Protein AF-A0A8J7W269-F1 (afdb_monomer_lite)

Sequence (279 aa):
MDIKLDSGETRKLEIVKDLYIEATAPCKVTYGFGKQYINYAKKMEDGSFESDYSKQINFDLKKYSFFTTDEKGNIIVGNTVDEVSNDSPRNAGAEGNYVTLGEGVYIVSNYDPSAGIGGGQSFEDYKVILTIKEKPLITAIPTSSKVLVNNEEKTFDAYTINGNNYFKLRDLATVVDGTNKQFEVSWDGLKNAINLMPNKKYTTVGGEMQISASSKKENAVLSTSKIYVDGKETALTAYTINNNNYFKLRDIAKLFDIGVTWDGATSTIGIDTSNNYTE

Foldseek 3Di:
DWDQDPVRDIDDDDDDPKDKDADQAWWKKDKFKFDKKKFAWDQDPVRDTDGPPVGIFDKDAAWKWFWDADPVRDTDIDDIDRDDDPPDDRMITGPPIIDIDGGHMMI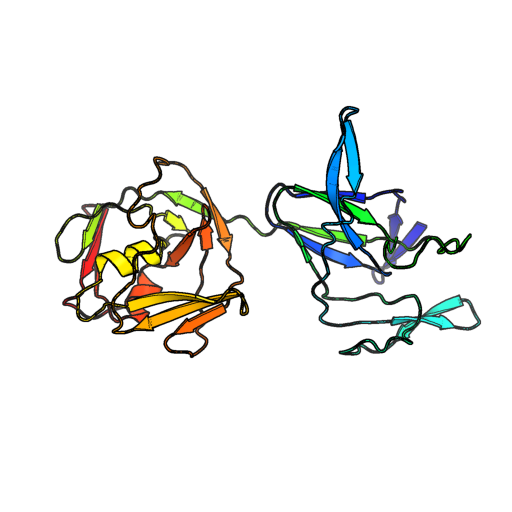MDNDDPPPPCPPDDPPPDIDIDIDIGGQDFFKWQFDPFFEAEQNHTADFRWTQTPNFIKGFPLLVLVSCFPFQLHWEWDADPVQLAIEIEGPDGYDDPDDHSDHDPDNDIWTWAWRPHFYHYVNHTDDFTWTQTPNTTIGGPLVSCQVSQWDWDADPVRSHIYTYRVHGYDD

Organism: NCBI:txid2818044

Radius of gyration: 25.03 Å; chains: 1; bounding box: 60×38×73 Å

Secondary structure (DSSP, 8-state):
-EEE-TTS-EEE----SSEEEEESS-EEEEEESS--EEEEEEEPTTS-EEEEEEEEE--B---BEEEEE-TTSPEEEPPPBS---TT--S-EE-TT-EEEE-SEEEEEES--GGG---S---------EEEEEE--PEEEEEP--EEEETTEEE---EEEETTEEEEEHHHHHHHHTTSTT-EEEEEETTTTEEEEEETSPP---S-TTPPPS--S-EEEEEP--EEEETTEE----EEEETTEEEEEHHHHHHHHT-EEEEETTTTEEEEESSS----

pLDDT: mean 73.15, std 22.81, range [28.33, 98.75]

Structure (mmCIF, N/CA/C/O backbone):
data_AF-A0A8J7W269-F1
#
_entry.id   AF-A0A8J7W269-F1
#
loop_
_atom_site.group_PDB
_atom_site.id
_atom_site.type_symbol
_atom_site.label_atom_id
_atom_site.label_alt_id
_atom_site.label_comp_id
_atom_site.label_asym_id
_atom_site.label_entity_id
_atom_site.label_seq_id
_atom_site.pdbx_PDB_ins_code
_atom_site.Cartn_x
_atom_site.Cartn_y
_atom_site.Cartn_z
_atom_site.occupancy
_atom_site.B_iso_or_equiv
_atom_site.auth_seq_id
_atom_site.auth_comp_id
_atom_site.auth_asym_id
_atom_site.auth_atom_id
_atom_site.pdbx_PDB_model_num
ATOM 1 N N . MET A 1 1 ? 18.000 9.509 -39.347 1.00 33.31 1 MET A N 1
ATOM 2 C CA . MET A 1 1 ? 17.366 8.572 -40.310 1.00 33.31 1 MET A CA 1
ATOM 3 C C . MET A 1 1 ? 15.882 8.896 -40.404 1.00 33.31 1 MET A C 1
ATOM 5 O O . MET A 1 1 ? 15.297 9.203 -39.369 1.00 33.31 1 MET A O 1
ATOM 9 N N . ASP A 1 2 ? 15.294 8.847 -41.602 1.00 32.56 2 ASP A N 1
ATOM 10 C CA . ASP A 1 2 ? 13.851 9.032 -41.803 1.00 32.56 2 ASP A CA 1
ATOM 11 C C . ASP A 1 2 ? 13.126 7.697 -41.615 1.00 32.56 2 ASP A C 1
ATOM 13 O O . ASP A 1 2 ? 13.506 6.688 -42.209 1.00 32.56 2 ASP A O 1
ATOM 17 N N . ILE A 1 3 ? 12.100 7.674 -40.766 1.00 32.53 3 ILE A N 1
ATOM 18 C CA . ILE A 1 3 ? 11.274 6.484 -40.535 1.00 32.53 3 ILE A CA 1
ATOM 19 C C . ILE A 1 3 ? 9.898 6.758 -41.112 1.00 32.53 3 ILE A C 1
ATOM 21 O O . ILE A 1 3 ? 9.260 7.734 -40.718 1.00 32.53 3 ILE A O 1
ATOM 25 N N . LYS A 1 4 ? 9.441 5.875 -41.999 1.00 28.94 4 LYS A N 1
ATOM 26 C CA . LYS A 1 4 ? 8.044 5.810 -42.424 1.00 28.94 4 LYS A CA 1
ATOM 27 C C . LYS A 1 4 ? 7.278 4.902 -41.474 1.00 28.94 4 LYS A C 1
ATOM 29 O O . LYS A 1 4 ? 7.650 3.747 -41.295 1.00 28.94 4 LYS A O 1
ATOM 34 N N . LEU A 1 5 ? 6.241 5.447 -40.857 1.00 33.00 5 LEU A N 1
ATOM 35 C CA . LEU A 1 5 ? 5.285 4.696 -40.053 1.00 33.00 5 LEU A CA 1
ATOM 36 C C . LEU A 1 5 ? 4.225 4.066 -40.970 1.00 33.00 5 LEU A C 1
ATOM 38 O O . LEU A 1 5 ? 3.994 4.563 -42.074 1.00 33.00 5 LEU A O 1
ATOM 42 N N . ASP A 1 6 ? 3.521 3.036 -40.495 1.00 31.70 6 ASP A N 1
ATOM 43 C CA . ASP A 1 6 ? 2.390 2.424 -41.220 1.00 31.70 6 ASP A CA 1
ATOM 44 C C . ASP A 1 6 ? 1.247 3.420 -41.487 1.00 31.70 6 ASP A C 1
ATOM 46 O O . ASP A 1 6 ? 0.450 3.246 -42.405 1.00 31.70 6 ASP A O 1
ATOM 50 N N . SER A 1 7 ? 1.207 4.522 -40.730 1.00 34.81 7 SER A N 1
ATOM 51 C CA . SER A 1 7 ? 0.323 5.668 -40.964 1.00 34.81 7 SER A CA 1
ATOM 52 C C . SER A 1 7 ? 0.712 6.524 -42.179 1.00 34.81 7 SER A C 1
ATOM 54 O O . SER A 1 7 ? 0.006 7.476 -42.506 1.00 34.81 7 SER A O 1
ATOM 56 N N . GLY A 1 8 ? 1.844 6.241 -42.832 1.00 32.44 8 GLY A N 1
ATOM 57 C CA . GLY A 1 8 ? 2.414 7.038 -43.923 1.00 32.44 8 GLY A CA 1
ATOM 58 C C . GLY A 1 8 ? 3.202 8.271 -43.460 1.00 32.44 8 GLY A C 1
ATOM 59 O O . GLY A 1 8 ? 3.842 8.935 -44.278 1.00 32.44 8 GLY A O 1
ATOM 60 N N . GLU A 1 9 ? 3.199 8.568 -42.159 1.00 32.31 9 GLU A N 1
ATOM 61 C CA . GLU A 1 9 ? 3.934 9.687 -41.575 1.00 32.31 9 GLU A CA 1
ATOM 62 C C . GLU A 1 9 ? 5.444 9.412 -41.592 1.00 32.31 9 GLU A C 1
ATOM 64 O O . GLU A 1 9 ? 5.895 8.308 -41.280 1.00 32.31 9 GLU A O 1
ATOM 69 N N . THR A 1 10 ? 6.234 10.424 -41.958 1.00 28.33 10 THR A N 1
ATOM 70 C CA . THR A 1 10 ? 7.699 10.347 -41.952 1.00 28.33 10 THR A CA 1
ATOM 71 C C . THR A 1 10 ? 8.251 11.198 -40.817 1.00 28.33 10 THR A C 1
ATOM 73 O O . THR A 1 10 ? 7.990 12.400 -40.773 1.00 28.33 10 THR A O 1
ATOM 76 N N . ARG A 1 11 ? 9.023 10.597 -39.906 1.00 33.22 11 ARG A N 1
ATOM 77 C CA . ARG A 1 11 ? 9.690 11.323 -38.812 1.00 33.22 11 ARG A CA 1
ATOM 78 C C . ARG A 1 11 ? 11.205 11.293 -38.958 1.00 33.22 11 ARG A C 1
ATOM 80 O O . ARG A 1 11 ? 11.781 10.242 -39.240 1.00 33.22 11 ARG A O 1
ATOM 87 N N . LYS A 1 12 ? 11.834 12.447 -38.709 1.00 28.95 12 LYS A N 1
ATOM 88 C CA . LYS A 1 12 ? 13.291 12.598 -38.611 1.00 28.95 12 LYS A CA 1
ATOM 89 C C . LYS A 1 12 ? 13.763 12.176 -37.227 1.00 28.95 12 LYS A C 1
ATOM 91 O O . LYS A 1 12 ? 13.292 12.720 -36.232 1.00 28.95 12 LYS A O 1
ATOM 96 N N . LEU A 1 13 ? 14.697 11.227 -37.178 1.00 34.31 13 LEU A N 1
ATOM 97 C CA . LEU A 1 13 ? 15.358 10.807 -35.942 1.00 34.31 13 LEU A CA 1
ATOM 98 C C . LEU A 1 13 ? 16.827 11.249 -35.917 1.00 34.31 13 LEU A C 1
ATOM 100 O O . LEU A 1 13 ? 17.554 11.015 -36.892 1.00 34.31 13 LEU A O 1
ATOM 104 N N . GLU A 1 14 ? 17.240 11.833 -34.793 1.00 33.84 14 GLU A N 1
ATOM 105 C CA . GLU A 1 14 ? 18.596 12.315 -34.502 1.00 33.84 14 GLU A CA 1
ATOM 106 C C . GLU A 1 14 ? 19.337 11.326 -33.578 1.00 33.84 14 GLU A C 1
ATOM 108 O O . GLU A 1 14 ? 18.709 10.641 -32.771 1.00 33.84 14 GLU A O 1
ATOM 113 N N . ILE A 1 15 ? 20.657 11.193 -33.748 1.00 37.59 15 ILE A N 1
ATOM 114 C CA . ILE A 1 15 ? 21.511 10.176 -33.103 1.00 37.59 15 ILE A CA 1
ATOM 115 C C . ILE A 1 15 ? 22.274 10.834 -31.944 1.00 37.59 15 ILE A C 1
ATOM 117 O O . ILE A 1 15 ? 22.920 11.856 -32.164 1.00 37.59 15 ILE A O 1
ATOM 121 N N . VAL A 1 16 ? 22.252 10.250 -30.739 1.00 39.34 16 VAL A N 1
ATOM 122 C CA . VAL A 1 16 ? 22.999 10.755 -29.568 1.00 39.34 16 VAL A CA 1
ATOM 123 C C . VAL A 1 16 ? 23.913 9.652 -29.029 1.00 39.34 16 VAL A C 1
ATOM 125 O O . VAL A 1 16 ? 23.479 8.516 -28.867 1.00 39.34 16 VAL A O 1
ATOM 128 N N . LYS A 1 17 ? 25.192 9.990 -28.823 1.00 42.53 17 LYS A N 1
ATOM 129 C CA . LYS A 1 17 ? 26.306 9.046 -28.615 1.00 42.53 17 LYS A CA 1
ATOM 130 C C . LYS A 1 17 ? 26.340 8.387 -27.231 1.00 42.53 17 LYS A C 1
ATOM 132 O O . LYS A 1 17 ? 26.907 7.316 -27.115 1.00 42.53 17 LYS A O 1
ATOM 137 N N . ASP A 1 18 ? 25.678 8.987 -26.250 1.00 53.44 18 ASP A N 1
ATOM 138 C CA . ASP A 1 18 ? 25.372 8.413 -24.943 1.00 53.44 18 ASP A CA 1
ATOM 139 C C . ASP A 1 18 ? 24.035 9.008 -24.505 1.00 53.44 18 ASP A C 1
ATOM 141 O O . ASP A 1 18 ? 23.837 10.226 -24.574 1.00 53.44 18 ASP A O 1
ATOM 145 N N . LEU A 1 19 ? 23.087 8.159 -24.113 1.00 60.72 19 LEU A N 1
ATOM 146 C CA . LEU A 1 19 ? 21.781 8.615 -23.654 1.00 60.72 19 LEU A CA 1
ATOM 147 C C . LEU A 1 19 ? 21.761 8.596 -22.128 1.00 60.72 19 LEU A C 1
ATOM 149 O O . LEU A 1 19 ? 21.816 7.534 -21.505 1.00 60.72 19 LEU A O 1
ATOM 153 N N . TYR A 1 20 ? 21.679 9.787 -21.541 1.00 62.34 20 TYR A N 1
ATOM 154 C CA . TYR A 1 20 ? 21.507 9.968 -20.106 1.00 62.34 20 TYR A CA 1
ATOM 155 C C . TYR A 1 20 ? 20.019 9.994 -19.758 1.00 62.34 20 TYR A C 1
ATOM 157 O O . TYR A 1 20 ? 19.223 10.646 -20.437 1.00 62.34 20 TYR A O 1
ATOM 165 N N . ILE A 1 21 ? 19.652 9.303 -18.683 1.00 59.62 21 ILE A N 1
ATOM 166 C CA . ILE A 1 21 ? 18.319 9.368 -18.086 1.00 59.62 21 ILE A CA 1
ATOM 167 C C . ILE A 1 21 ? 18.471 9.977 -16.702 1.00 59.62 21 ILE A C 1
ATOM 169 O O . ILE A 1 21 ? 19.151 9.409 -15.851 1.00 59.62 21 ILE A O 1
ATOM 173 N N . GLU A 1 22 ? 17.806 11.101 -16.465 1.00 59.31 22 GLU A N 1
ATOM 174 C CA . GLU A 1 22 ? 17.586 11.617 -15.119 1.00 59.31 22 GLU A CA 1
ATOM 175 C C . GLU A 1 22 ? 16.180 11.206 -14.681 1.00 59.31 22 GLU A C 1
ATOM 177 O O . GLU A 1 22 ? 15.178 11.677 -15.220 1.00 59.31 22 GLU A O 1
ATOM 182 N N . ALA A 1 23 ? 16.101 10.270 -13.739 1.00 52.09 23 ALA A N 1
ATOM 183 C CA . ALA A 1 23 ? 14.845 9.875 -13.127 1.00 52.09 23 ALA A CA 1
ATOM 184 C C . ALA A 1 23 ? 14.685 10.651 -11.818 1.00 52.09 23 ALA A C 1
ATOM 186 O O . ALA A 1 23 ? 15.396 10.402 -10.849 1.00 52.09 23 ALA A O 1
ATOM 187 N N . THR A 1 24 ? 13.737 11.583 -11.785 1.00 47.78 24 THR A N 1
ATOM 188 C CA . THR A 1 24 ? 13.360 12.352 -10.581 1.00 47.78 24 THR A CA 1
ATOM 189 C C . THR A 1 24 ? 12.281 11.650 -9.749 1.00 47.78 24 THR A C 1
ATOM 191 O O . THR A 1 24 ? 11.911 12.096 -8.668 1.00 47.78 24 THR A O 1
ATOM 194 N N . ALA A 1 25 ? 11.760 10.539 -10.267 1.00 43.16 25 ALA A N 1
ATOM 195 C CA . ALA A 1 25 ? 10.787 9.661 -9.642 1.00 43.16 25 ALA A CA 1
ATOM 196 C C . ALA A 1 25 ? 10.901 8.266 -10.270 1.00 43.16 25 ALA A C 1
ATOM 198 O O . ALA A 1 25 ? 11.408 8.150 -11.392 1.00 43.16 25 ALA A O 1
ATOM 199 N N . PRO A 1 26 ? 10.393 7.206 -9.611 1.00 52.00 26 PRO A N 1
ATOM 200 C CA . PRO A 1 26 ? 10.413 5.881 -10.197 1.00 52.00 26 PRO A CA 1
ATOM 201 C C . PRO A 1 26 ? 9.739 5.866 -11.568 1.00 52.00 26 PRO A C 1
ATOM 203 O O . PRO A 1 26 ? 8.555 6.182 -11.689 1.00 52.00 26 PRO A O 1
ATOM 206 N N . CYS A 1 27 ? 10.471 5.484 -12.607 1.00 47.81 27 CYS A N 1
ATOM 207 C CA . CYS A 1 27 ? 9.956 5.466 -13.968 1.00 47.81 27 CYS A CA 1
ATOM 208 C C . CYS A 1 27 ? 10.190 4.104 -14.607 1.00 47.81 27 CYS A C 1
ATOM 210 O O . CYS A 1 27 ? 11.145 3.385 -14.298 1.00 47.81 27 CYS A O 1
ATOM 212 N N . LYS A 1 28 ? 9.264 3.723 -15.485 1.00 57.38 28 LYS A N 1
ATOM 213 C CA . LYS A 1 28 ? 9.407 2.509 -16.272 1.00 57.38 28 LYS A CA 1
ATOM 214 C C . LYS A 1 28 ? 10.054 2.891 -17.590 1.00 57.38 28 LYS A C 1
ATOM 216 O O . LYS A 1 28 ? 9.463 3.618 -18.391 1.00 57.38 28 LYS A O 1
ATOM 221 N N . VAL A 1 29 ? 11.249 2.366 -17.806 1.00 56.38 29 VAL A N 1
ATOM 222 C CA . VAL A 1 29 ? 11.983 2.511 -19.057 1.00 56.38 29 VAL A CA 1
ATOM 223 C C . VAL A 1 29 ? 11.802 1.232 -19.852 1.00 56.38 29 VAL A C 1
ATOM 225 O O . VAL A 1 29 ? 12.107 0.138 -19.383 1.00 56.38 29 VAL A O 1
ATOM 228 N N . THR A 1 30 ? 11.259 1.362 -21.054 1.00 58.47 30 THR A N 1
ATOM 229 C CA . THR A 1 30 ? 11.215 0.275 -22.035 1.00 58.47 30 THR A CA 1
ATOM 230 C C . THR A 1 30 ? 12.297 0.519 -23.069 1.00 58.47 30 THR A C 1
ATOM 232 O O . THR A 1 30 ? 12.443 1.656 -23.529 1.00 58.47 30 THR A O 1
ATOM 235 N N . TYR A 1 31 ? 13.011 -0.532 -23.455 1.00 58.66 31 TYR A N 1
ATOM 236 C CA . TYR A 1 31 ? 13.979 -0.445 -24.539 1.00 58.66 31 TYR A CA 1
ATOM 237 C C . TYR A 1 31 ? 13.355 -0.804 -25.883 1.00 58.66 31 TYR A C 1
ATOM 239 O O . TYR A 1 31 ? 12.389 -1.563 -25.961 1.00 58.66 31 TYR A O 1
ATOM 247 N N . GLY A 1 32 ? 13.942 -0.272 -26.947 1.00 51.00 32 GLY A N 1
ATOM 248 C CA . GLY A 1 32 ? 13.677 -0.679 -28.319 1.00 51.00 32 GLY A CA 1
ATOM 249 C C . GLY A 1 32 ? 14.982 -1.010 -29.028 1.00 51.00 32 GLY A C 1
ATOM 250 O O . GLY A 1 32 ? 15.905 -0.213 -28.937 1.00 51.00 32 GLY A O 1
ATOM 251 N N . PHE A 1 33 ? 14.991 -2.148 -29.733 1.00 49.56 33 PHE A N 1
ATOM 252 C CA . PHE A 1 33 ? 16.051 -2.715 -30.588 1.00 49.56 33 PHE A CA 1
ATOM 253 C C . PHE A 1 33 ? 17.469 -2.837 -29.975 1.00 49.56 33 PHE A C 1
ATOM 255 O O . PHE A 1 33 ? 18.035 -1.891 -29.437 1.00 49.56 33 PHE A O 1
ATOM 262 N N . GLY A 1 34 ? 18.080 -4.019 -30.129 1.00 54.62 34 GLY A N 1
ATOM 263 C CA . GLY A 1 34 ? 19.474 -4.281 -29.745 1.00 54.62 34 GLY A CA 1
ATOM 264 C C . GLY A 1 34 ? 19.668 -4.643 -28.267 1.00 54.62 34 GLY A C 1
ATOM 265 O O . GLY A 1 34 ? 18.764 -4.489 -27.442 1.00 54.62 34 GLY A O 1
ATOM 266 N N . LYS A 1 35 ? 20.859 -5.163 -27.934 1.00 56.22 35 LYS A N 1
ATOM 267 C CA . LYS A 1 35 ? 21.262 -5.446 -26.547 1.00 56.22 35 LYS A CA 1
ATOM 268 C C . LYS A 1 35 ? 21.662 -4.129 -25.883 1.00 56.22 35 LYS A C 1
ATOM 270 O O . LYS A 1 35 ? 22.596 -3.475 -26.333 1.00 56.22 35 LYS A O 1
ATOM 275 N N . GLN A 1 36 ? 20.932 -3.753 -24.839 1.00 66.19 36 GLN A N 1
ATOM 276 C CA . GLN A 1 36 ? 21.142 -2.509 -24.105 1.00 66.19 36 GLN A CA 1
ATOM 277 C C . GLN A 1 36 ? 21.475 -2.806 -22.653 1.00 66.19 36 GLN A C 1
ATOM 279 O O . GLN A 1 36 ? 20.972 -3.767 -22.066 1.00 66.19 36 GLN A O 1
ATOM 284 N N . TYR A 1 37 ? 22.278 -1.929 -22.074 1.00 71.75 37 TYR A N 1
ATOM 285 C CA . TYR A 1 37 ? 22.679 -1.967 -20.682 1.00 71.75 37 TYR A CA 1
ATOM 286 C C . TYR A 1 37 ? 22.376 -0.619 -20.054 1.00 71.75 37 TYR A C 1
ATOM 288 O O . TYR A 1 37 ? 22.725 0.420 -20.614 1.00 71.75 37 TYR A O 1
ATOM 296 N N . ILE A 1 38 ? 21.732 -0.635 -18.890 1.00 73.50 38 ILE A N 1
ATOM 297 C CA . ILE A 1 38 ? 21.534 0.570 -18.088 1.00 73.50 38 ILE A CA 1
ATOM 298 C C . ILE A 1 38 ? 22.433 0.467 -16.870 1.00 73.50 38 ILE A C 1
ATOM 300 O O . ILE A 1 38 ? 22.386 -0.527 -16.152 1.00 73.50 38 ILE A O 1
ATOM 304 N N . ASN A 1 39 ? 23.241 1.490 -16.631 1.00 78.12 39 ASN A N 1
ATOM 305 C CA . ASN A 1 39 ? 24.115 1.564 -15.467 1.00 78.12 39 ASN A CA 1
ATOM 306 C C . ASN A 1 39 ? 23.807 2.840 -14.689 1.00 78.12 39 ASN A C 1
ATOM 308 O O . ASN A 1 39 ? 23.455 3.862 -15.286 1.00 78.12 39 ASN A O 1
ATOM 312 N N . TYR A 1 40 ? 23.968 2.797 -13.367 1.00 78.44 40 TYR A N 1
ATOM 313 C CA . TYR A 1 40 ? 24.008 4.031 -12.585 1.00 78.44 40 TYR A CA 1
ATOM 314 C C . TYR A 1 40 ? 25.131 4.933 -13.090 1.00 78.44 40 TYR A C 1
ATOM 316 O O . TYR A 1 40 ? 26.195 4.454 -13.477 1.00 78.44 4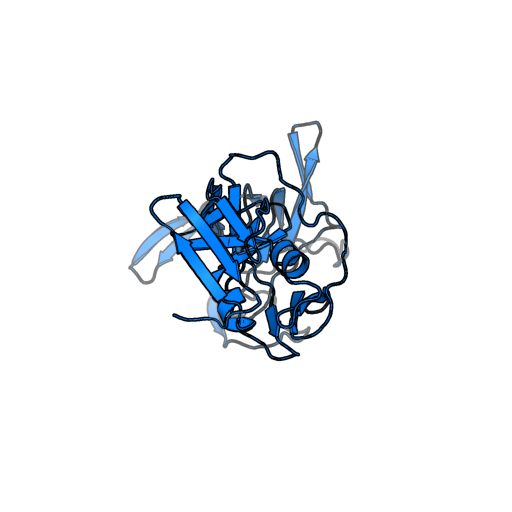0 TYR A O 1
ATOM 324 N N . ALA A 1 41 ? 24.896 6.239 -13.066 1.00 76.25 41 ALA A N 1
ATOM 325 C CA . ALA A 1 41 ? 25.883 7.226 -13.450 1.00 76.25 41 ALA A CA 1
ATOM 326 C C . ALA A 1 41 ? 26.393 7.981 -12.222 1.00 76.25 41 ALA A C 1
ATOM 328 O O . ALA A 1 41 ? 25.615 8.468 -11.394 1.00 76.25 41 ALA A O 1
ATOM 329 N N . LYS A 1 42 ? 27.713 8.110 -12.113 1.00 78.69 42 LYS A N 1
ATOM 330 C CA . LYS A 1 42 ? 28.365 8.961 -11.123 1.00 78.69 42 LYS A CA 1
ATOM 331 C C . LYS A 1 42 ? 28.663 10.316 -11.751 1.00 78.69 42 LYS A C 1
ATOM 333 O O . LYS A 1 42 ? 29.271 10.381 -12.814 1.00 78.69 42 LYS A O 1
ATOM 338 N N . LYS A 1 43 ? 28.265 11.397 -11.077 1.00 76.06 43 LYS A N 1
ATOM 339 C CA . LYS A 1 43 ? 28.661 12.752 -11.467 1.00 76.06 43 LYS A CA 1
ATOM 340 C C . LYS A 1 43 ? 30.125 12.994 -11.098 1.00 76.06 43 LYS A C 1
ATOM 342 O O . LYS A 1 43 ? 30.523 12.766 -9.954 1.00 76.06 43 LYS A O 1
ATOM 347 N N . MET A 1 44 ? 30.896 13.455 -12.066 1.00 80.25 44 MET A N 1
ATOM 348 C CA . MET A 1 44 ? 32.308 13.789 -11.944 1.00 80.25 44 MET A CA 1
ATOM 349 C C . MET A 1 44 ? 32.482 15.257 -11.532 1.00 80.25 44 MET A C 1
ATOM 351 O O . MET A 1 44 ? 31.547 16.058 -11.616 1.00 80.25 44 MET A O 1
ATOM 355 N N . GLU A 1 45 ? 33.680 15.618 -11.066 1.00 81.88 45 GLU A N 1
ATOM 356 C CA . GLU A 1 45 ? 33.989 16.984 -10.605 1.00 81.88 45 GLU A CA 1
ATOM 357 C C . GLU A 1 45 ? 33.841 18.034 -11.715 1.00 81.88 45 GLU A C 1
ATOM 359 O O . GLU A 1 45 ? 33.435 19.163 -11.450 1.00 81.88 45 GLU A O 1
ATOM 364 N N . ASP A 1 46 ? 34.104 17.646 -12.963 1.00 75.44 46 ASP A N 1
ATOM 365 C CA . ASP A 1 46 ? 33.949 18.486 -14.155 1.00 75.44 46 ASP A CA 1
ATOM 366 C C . ASP A 1 46 ? 32.488 18.608 -14.636 1.00 75.44 46 ASP A C 1
ATOM 368 O O . ASP A 1 46 ? 32.207 19.269 -15.635 1.00 75.44 46 ASP A O 1
ATOM 372 N N . GLY A 1 47 ? 31.546 17.986 -13.921 1.00 66.12 47 GLY A N 1
ATOM 373 C CA . GLY A 1 47 ? 30.126 17.975 -14.254 1.00 66.12 47 GLY A CA 1
ATOM 374 C C . GLY A 1 47 ? 29.717 16.912 -15.274 1.00 66.12 47 GLY A C 1
ATOM 375 O O . GLY A 1 47 ? 28.520 16.804 -15.545 1.00 66.12 47 GLY A O 1
ATOM 376 N N . SER A 1 48 ? 30.657 16.120 -15.800 1.00 71.75 48 SER A N 1
ATOM 377 C CA . SER A 1 48 ? 30.358 14.961 -16.643 1.00 71.75 48 SER A CA 1
ATOM 378 C C . SER A 1 48 ? 29.796 13.792 -15.824 1.00 71.75 48 SER A C 1
ATOM 380 O O . SER A 1 48 ? 29.769 13.819 -14.591 1.00 71.75 48 SER A O 1
ATOM 382 N N . PHE A 1 49 ? 29.309 12.761 -16.510 1.00 67.12 49 PHE A N 1
ATOM 383 C CA . PHE A 1 49 ? 28.760 11.560 -15.890 1.00 67.12 49 PHE A CA 1
ATOM 384 C C . PHE A 1 49 ? 29.488 10.320 -16.408 1.00 67.12 49 PHE A C 1
ATOM 386 O O . PHE A 1 49 ? 29.635 10.151 -17.618 1.00 67.12 49 PHE A O 1
ATOM 393 N N . GLU A 1 50 ? 29.890 9.436 -15.497 1.00 79.62 50 GLU A N 1
ATOM 394 C CA . GLU A 1 50 ? 30.560 8.169 -15.805 1.00 79.62 50 GLU A CA 1
ATOM 395 C C . GLU A 1 50 ? 29.693 6.973 -15.391 1.00 79.62 50 GLU A C 1
ATOM 397 O O . GLU A 1 50 ? 29.034 7.006 -14.350 1.00 79.62 50 GLU A O 1
ATOM 402 N N . SER A 1 51 ? 29.696 5.909 -16.201 1.00 76.94 51 SER A N 1
ATOM 403 C CA . SER A 1 51 ? 28.975 4.668 -15.891 1.00 76.94 51 SER A CA 1
ATOM 404 C C . SER A 1 51 ? 29.625 3.922 -14.726 1.00 76.94 51 SER A C 1
ATOM 406 O O . SER A 1 51 ? 30.792 3.544 -14.793 1.00 76.94 51 SER A O 1
ATOM 408 N N . ASP A 1 52 ? 28.844 3.614 -13.694 1.00 79.19 52 ASP A N 1
ATOM 409 C CA . ASP A 1 52 ? 29.202 2.656 -12.652 1.00 79.19 52 ASP A CA 1
ATOM 410 C C . ASP A 1 52 ? 28.814 1.244 -13.112 1.00 79.19 52 ASP A C 1
ATOM 412 O O . ASP A 1 52 ? 27.725 0.740 -12.828 1.00 79.19 52 ASP A O 1
ATOM 416 N N . TYR A 1 53 ? 29.724 0.598 -13.844 1.00 76.50 53 TYR A N 1
ATOM 417 C CA . TYR A 1 53 ? 29.531 -0.760 -14.364 1.00 76.50 53 TYR A CA 1
ATOM 418 C C . TYR A 1 53 ? 29.368 -1.826 -13.267 1.00 76.50 53 TYR A C 1
ATOM 420 O O . TYR A 1 53 ? 28.918 -2.931 -13.561 1.00 76.50 53 TYR A O 1
ATOM 428 N N . SER A 1 54 ? 29.696 -1.520 -12.002 1.00 73.12 54 SER A N 1
ATOM 429 C CA . SER A 1 54 ? 29.424 -2.426 -10.875 1.00 73.12 54 SER A CA 1
ATOM 430 C C . SER A 1 54 ? 27.942 -2.455 -10.483 1.00 73.12 54 SER A C 1
ATOM 432 O O . SER A 1 54 ? 27.496 -3.377 -9.799 1.00 73.12 54 SER A O 1
ATOM 434 N N . LYS A 1 55 ? 27.167 -1.468 -10.945 1.00 75.94 55 LYS A N 1
ATOM 435 C CA . LYS A 1 55 ? 25.732 -1.310 -10.689 1.00 75.94 55 LYS A CA 1
ATOM 436 C C . LYS A 1 55 ? 24.933 -1.331 -11.988 1.00 75.94 55 LYS A C 1
ATOM 438 O O . LYS A 1 55 ? 24.107 -0.453 -12.252 1.00 75.94 55 LYS A O 1
ATOM 443 N N . GLN A 1 56 ? 25.199 -2.344 -12.800 1.00 78.12 56 GLN A N 1
ATOM 444 C CA . GLN A 1 56 ? 24.418 -2.626 -13.991 1.00 78.12 56 GLN A CA 1
ATOM 445 C C . GLN A 1 56 ? 23.005 -3.087 -13.617 1.00 78.12 56 GLN A C 1
ATOM 447 O O . GLN A 1 56 ? 22.813 -3.900 -12.711 1.00 78.12 56 GLN A O 1
ATOM 452 N N . ILE A 1 57 ? 22.012 -2.567 -14.330 1.00 71.00 57 ILE A N 1
ATOM 453 C CA . ILE A 1 57 ? 20.598 -2.863 -14.134 1.00 71.00 57 ILE A CA 1
ATOM 454 C C . ILE A 1 57 ? 20.121 -3.715 -15.302 1.00 71.00 57 ILE A C 1
ATOM 456 O O . ILE A 1 57 ? 20.204 -3.322 -16.467 1.00 71.00 57 ILE A O 1
ATOM 460 N N . ASN A 1 58 ? 19.608 -4.893 -14.966 1.00 73.50 58 ASN A N 1
ATOM 461 C CA . ASN A 1 58 ? 19.072 -5.829 -15.939 1.00 73.50 58 ASN A CA 1
ATOM 462 C C . ASN A 1 58 ? 17.611 -5.497 -16.255 1.00 73.50 58 ASN A C 1
ATOM 464 O O . ASN A 1 58 ? 16.847 -5.086 -15.381 1.00 73.50 58 ASN A O 1
ATOM 468 N N . PHE A 1 59 ? 17.223 -5.699 -17.511 1.00 67.62 59 PHE A N 1
ATOM 469 C CA . PHE A 1 59 ? 15.827 -5.605 -17.918 1.00 67.62 59 PHE A CA 1
ATOM 470 C C . PHE A 1 59 ? 15.034 -6.820 -17.425 1.00 67.62 59 PHE A C 1
ATOM 472 O O . PHE A 1 59 ? 15.527 -7.947 -17.463 1.00 67.62 59 PHE A O 1
ATOM 479 N N . ASP A 1 60 ? 13.777 -6.595 -17.041 1.00 61.81 60 ASP A N 1
ATOM 480 C CA . ASP A 1 60 ? 12.779 -7.651 -16.903 1.00 61.81 60 ASP A CA 1
ATOM 481 C C . ASP A 1 60 ? 12.374 -8.110 -18.307 1.00 61.81 60 ASP A C 1
ATOM 483 O O . ASP A 1 60 ? 11.711 -7.388 -19.067 1.00 61.81 60 ASP A O 1
ATOM 487 N N . LEU A 1 61 ? 12.796 -9.321 -18.651 1.00 63.47 61 LEU A N 1
ATOM 488 C CA . LEU A 1 61 ? 12.605 -9.923 -19.963 1.00 63.47 61 LEU A CA 1
ATOM 489 C C . LEU A 1 61 ? 11.339 -10.783 -19.930 1.00 63.47 61 LEU A C 1
ATOM 491 O O . LEU A 1 61 ? 11.247 -11.743 -19.171 1.00 63.47 61 LEU A O 1
ATOM 495 N N . LYS A 1 62 ? 10.337 -10.408 -20.726 1.00 59.81 62 LYS A N 1
ATOM 496 C CA . LYS A 1 62 ? 9.051 -11.106 -20.843 1.00 59.81 62 LYS A CA 1
ATOM 497 C C . LYS A 1 62 ? 8.888 -11.816 -22.176 1.00 59.81 62 LYS A C 1
ATOM 499 O O . LYS A 1 62 ? 8.316 -12.897 -22.194 1.00 59.81 62 LYS A O 1
ATOM 504 N N . LYS A 1 63 ? 9.311 -11.186 -23.276 1.00 58.19 63 LYS A N 1
ATOM 505 C CA . LYS A 1 63 ? 9.152 -11.693 -24.647 1.00 58.19 63 LYS A CA 1
ATOM 506 C C . LYS A 1 63 ? 10.263 -11.160 -25.546 1.00 58.19 63 LYS A C 1
ATOM 508 O O . LYS A 1 63 ? 10.682 -10.015 -25.387 1.00 58.19 63 LYS A O 1
ATOM 513 N N . TYR A 1 64 ? 10.708 -11.961 -26.510 1.00 54.22 64 TYR A N 1
ATOM 514 C CA . TYR A 1 64 ? 11.695 -11.547 -27.510 1.00 54.22 64 TYR A CA 1
ATOM 515 C C . TYR A 1 64 ? 11.145 -11.675 -28.916 1.00 54.22 64 TYR A C 1
ATOM 517 O O . TYR A 1 64 ? 10.726 -12.762 -29.288 1.00 54.22 64 TYR A O 1
ATOM 525 N N . SER A 1 65 ? 11.244 -10.612 -29.711 1.00 50.81 65 SER A N 1
ATOM 526 C CA . SER A 1 65 ? 11.142 -10.695 -31.167 1.00 50.81 65 SER A CA 1
ATOM 527 C C . SER A 1 65 ? 12.552 -10.564 -31.745 1.00 50.81 65 SER A C 1
ATOM 529 O O . SER A 1 65 ? 13.364 -9.769 -31.266 1.00 50.81 65 SER A O 1
ATOM 531 N N . PHE A 1 66 ? 12.897 -11.356 -32.753 1.00 54.47 66 PHE A N 1
ATOM 532 C CA . PHE A 1 66 ? 14.181 -11.203 -33.439 1.00 54.47 66 PHE A CA 1
ATOM 533 C C . PHE A 1 66 ? 13.972 -10.550 -34.794 1.00 54.47 66 PHE A C 1
ATOM 535 O O . PHE A 1 66 ? 12.950 -10.761 -35.446 1.00 54.47 66 PHE A O 1
ATOM 542 N N . PHE A 1 67 ? 14.947 -9.750 -35.207 1.00 51.09 67 PHE A N 1
ATOM 543 C CA . PHE A 1 67 ? 14.967 -9.144 -36.525 1.00 51.09 67 PHE A CA 1
ATOM 544 C C . PHE A 1 67 ? 16.166 -9.713 -37.270 1.00 51.09 67 PHE A C 1
ATOM 546 O O . PHE A 1 67 ? 17.288 -9.700 -36.765 1.00 51.09 67 PHE A O 1
ATOM 553 N N . THR A 1 68 ? 15.923 -10.242 -38.459 1.00 50.88 68 THR A N 1
ATOM 554 C CA . THR A 1 68 ? 16.978 -10.641 -39.390 1.00 50.88 68 THR A CA 1
ATOM 555 C C . THR A 1 68 ? 16.818 -9.855 -40.679 1.00 50.88 68 THR A C 1
ATOM 557 O O . THR A 1 68 ? 15.778 -9.245 -40.907 1.00 50.88 68 THR A O 1
ATOM 560 N N . THR A 1 69 ? 17.841 -9.837 -41.516 1.00 44.62 69 THR A N 1
ATOM 561 C CA . THR A 1 69 ? 17.746 -9.298 -42.871 1.00 44.62 69 THR A CA 1
ATOM 562 C C . THR A 1 69 ? 17.758 -10.445 -43.866 1.00 44.62 69 THR A C 1
ATOM 564 O O . THR A 1 69 ? 18.575 -11.356 -43.731 1.00 44.62 69 THR A O 1
ATOM 567 N N . ASP A 1 70 ? 16.874 -10.421 -44.863 1.00 49.50 70 ASP A N 1
ATOM 568 C CA . ASP A 1 70 ? 17.021 -11.323 -46.008 1.00 49.50 70 ASP A CA 1
ATOM 569 C C . ASP A 1 70 ? 18.258 -10.961 -46.850 1.00 49.50 70 ASP A C 1
ATOM 571 O O . ASP A 1 70 ? 18.903 -9.930 -46.645 1.00 49.50 70 ASP A O 1
ATOM 575 N N . GLU A 1 71 ? 18.581 -11.796 -47.840 1.00 48.41 71 GLU A N 1
ATOM 576 C CA . GLU A 1 71 ? 19.703 -11.580 -48.771 1.00 48.41 71 GLU A CA 1
ATOM 577 C C . GLU A 1 71 ? 19.609 -10.259 -49.564 1.00 48.41 71 GLU A C 1
ATOM 579 O O . GLU A 1 71 ? 20.569 -9.857 -50.219 1.00 48.41 71 GLU A O 1
ATOM 584 N N . LYS A 1 72 ? 18.460 -9.574 -49.520 1.00 48.38 72 LYS A N 1
ATOM 585 C CA . LYS A 1 72 ? 18.191 -8.297 -50.192 1.00 48.38 72 LYS A CA 1
ATOM 586 C C . LYS A 1 72 ? 18.205 -7.109 -49.223 1.00 48.38 72 LYS A C 1
ATOM 588 O O . LYS A 1 72 ? 17.954 -5.985 -49.655 1.00 48.38 72 LYS A O 1
ATOM 593 N N . GLY A 1 73 ? 18.504 -7.338 -47.943 1.00 43.28 73 GLY A N 1
ATOM 594 C CA . GLY A 1 73 ? 18.568 -6.308 -46.908 1.00 43.28 73 GLY A CA 1
ATOM 595 C C . GLY A 1 73 ? 17.210 -5.903 -46.327 1.00 43.28 73 GLY A C 1
ATOM 596 O O . GLY A 1 73 ? 17.138 -4.907 -45.608 1.00 43.28 73 GLY A O 1
ATOM 597 N N . ASN A 1 74 ? 16.130 -6.641 -46.604 1.00 43.66 74 ASN A N 1
ATOM 598 C CA . ASN A 1 74 ? 14.828 -6.369 -45.994 1.00 43.66 74 ASN A CA 1
ATOM 599 C C . ASN A 1 74 ? 14.788 -6.911 -44.569 1.00 43.66 74 ASN A C 1
ATOM 601 O O . ASN A 1 74 ? 15.154 -8.060 -44.332 1.00 43.66 74 ASN A O 1
ATOM 605 N N . ILE A 1 75 ? 14.272 -6.116 -43.634 1.00 45.12 75 ILE A N 1
ATOM 606 C CA . ILE A 1 75 ? 14.076 -6.542 -42.247 1.00 45.12 75 ILE A CA 1
ATOM 607 C C . ILE A 1 75 ? 12.916 -7.550 -42.177 1.00 45.12 75 ILE A C 1
ATOM 609 O O . ILE A 1 75 ? 11.773 -7.217 -42.485 1.00 45.12 75 ILE A O 1
ATOM 613 N N . ILE A 1 76 ? 13.207 -8.769 -41.726 1.00 50.47 76 ILE A N 1
ATOM 614 C CA . ILE A 1 76 ? 12.255 -9.825 -41.372 1.00 50.47 76 ILE A CA 1
ATOM 615 C C . ILE A 1 76 ? 12.108 -9.857 -39.850 1.00 50.47 76 ILE A C 1
ATOM 617 O O . ILE A 1 76 ? 13.101 -9.961 -39.130 1.00 50.47 76 ILE A O 1
ATOM 621 N N . VAL A 1 77 ? 10.865 -9.831 -39.364 1.00 53.62 77 VAL A N 1
ATOM 622 C CA . VAL A 1 77 ? 10.530 -10.005 -37.943 1.00 53.62 77 VAL A CA 1
ATOM 623 C C . VAL A 1 77 ? 10.164 -11.465 -37.688 1.00 53.62 77 VAL A C 1
ATOM 625 O O . VAL A 1 77 ? 9.230 -11.987 -38.293 1.00 53.62 77 VAL A O 1
ATOM 628 N N . GLY A 1 78 ? 10.916 -12.134 -36.820 1.00 54.38 78 GLY A N 1
ATOM 629 C CA . GLY A 1 78 ? 10.678 -13.513 -36.410 1.00 54.38 78 GLY A CA 1
ATOM 630 C C . GLY A 1 78 ? 9.753 -13.648 -35.199 1.00 54.38 78 GLY A C 1
ATOM 631 O O . GLY A 1 78 ? 9.538 -12.692 -34.451 1.00 54.38 78 GLY A O 1
ATOM 632 N N . ASN A 1 79 ? 9.211 -14.857 -35.010 1.00 53.88 79 ASN A N 1
ATOM 633 C CA . ASN A 1 79 ? 8.243 -15.169 -33.955 1.00 53.88 79 ASN A CA 1
ATOM 634 C C . ASN A 1 79 ? 8.788 -14.951 -32.541 1.00 53.88 79 ASN A C 1
ATOM 636 O O . ASN A 1 79 ? 9.974 -15.133 -32.263 1.00 53.88 79 ASN A O 1
ATOM 640 N N . THR A 1 80 ? 7.859 -14.624 -31.645 1.00 55.62 80 THR A N 1
ATOM 641 C CA . THR A 1 80 ? 8.127 -14.370 -30.237 1.00 55.62 80 THR A CA 1
ATOM 642 C C . THR A 1 80 ? 8.474 -15.660 -29.494 1.00 55.62 80 THR A C 1
ATOM 644 O O . THR A 1 80 ? 7.687 -16.604 -29.536 1.00 55.62 80 THR A O 1
ATOM 647 N N . VAL A 1 81 ? 9.620 -15.708 -28.810 1.00 53.19 81 VAL A N 1
ATOM 648 C CA . VAL A 1 81 ? 10.029 -16.856 -27.975 1.00 53.19 81 VAL A CA 1
ATOM 649 C C . VAL A 1 81 ? 10.147 -16.459 -26.502 1.00 53.19 81 VAL A C 1
ATOM 651 O O . VAL A 1 81 ? 10.479 -15.311 -26.191 1.00 53.19 81 VAL A O 1
ATOM 654 N N . ASP A 1 82 ? 9.858 -17.413 -25.610 1.00 50.72 82 ASP A N 1
ATOM 655 C CA . ASP A 1 82 ? 9.852 -17.223 -24.151 1.00 50.72 82 ASP A CA 1
ATOM 656 C C . ASP A 1 82 ? 11.258 -17.342 -23.519 1.00 50.72 82 ASP A C 1
ATOM 658 O O . ASP A 1 82 ? 11.459 -16.890 -22.395 1.00 50.72 82 ASP A O 1
ATOM 662 N N . GLU A 1 83 ? 12.253 -17.893 -24.233 1.00 47.44 83 GLU A N 1
ATOM 663 C CA . GLU A 1 83 ? 13.619 -18.091 -23.724 1.00 47.44 83 GLU A CA 1
ATOM 664 C C . GLU A 1 83 ? 14.686 -17.946 -24.826 1.00 47.44 83 GLU A C 1
ATOM 666 O O . GLU A 1 83 ? 14.477 -18.330 -25.979 1.00 47.44 83 GLU A O 1
ATOM 671 N N . VAL A 1 84 ? 15.847 -17.385 -24.470 1.00 47.16 84 VAL A N 1
ATOM 672 C CA . VAL A 1 84 ? 16.999 -17.190 -25.366 1.00 47.16 84 VAL A CA 1
ATOM 673 C C . VAL A 1 84 ? 18.006 -18.314 -25.124 1.00 47.16 84 VAL A C 1
ATOM 675 O O . VAL A 1 84 ? 18.621 -18.372 -24.064 1.00 47.16 84 VAL A O 1
ATOM 678 N N . SER A 1 85 ? 18.233 -19.186 -26.109 1.00 43.78 85 SER A N 1
ATOM 679 C CA . SER A 1 85 ? 19.451 -20.007 -26.136 1.00 43.78 85 SER A CA 1
ATOM 680 C C . SER A 1 85 ? 20.667 -19.122 -26.432 1.00 43.78 85 SER A C 1
ATOM 682 O O . SER A 1 85 ? 20.548 -18.181 -27.216 1.00 43.78 85 SER A O 1
ATOM 684 N N . ASN A 1 86 ? 21.845 -19.459 -25.892 1.00 41.94 86 ASN A N 1
ATOM 685 C CA . ASN A 1 86 ? 23.118 -18.740 -26.111 1.00 41.94 86 ASN A CA 1
ATOM 686 C C . ASN A 1 86 ? 23.518 -18.530 -27.593 1.00 41.94 86 ASN A C 1
ATOM 688 O O . ASN A 1 86 ? 24.432 -17.759 -27.861 1.00 41.94 86 ASN A O 1
ATOM 692 N N . ASP A 1 87 ? 22.831 -19.181 -28.535 1.00 41.44 87 ASP A N 1
ATOM 693 C CA . ASP A 1 87 ? 23.043 -19.101 -29.988 1.00 41.44 87 ASP A CA 1
ATOM 694 C C . ASP A 1 87 ? 22.123 -18.102 -30.728 1.00 41.44 87 ASP A C 1
ATOM 696 O O . ASP A 1 87 ? 22.051 -18.095 -31.957 1.00 41.44 87 ASP A O 1
ATOM 700 N N . SER A 1 88 ? 21.375 -17.259 -30.013 1.00 41.19 88 SER A N 1
ATOM 701 C CA . SER A 1 88 ? 20.394 -16.369 -30.650 1.00 41.19 88 SER A CA 1
ATOM 702 C C . SER A 1 88 ? 21.041 -15.232 -31.465 1.00 41.19 88 SER A C 1
ATOM 704 O O . SER A 1 88 ? 22.042 -14.651 -31.034 1.00 41.19 88 SER A O 1
ATOM 706 N N . PRO A 1 89 ? 20.475 -14.874 -32.638 1.00 38.00 89 PRO A N 1
ATOM 707 C CA . PRO A 1 89 ? 21.084 -13.932 -33.568 1.00 38.00 89 PRO A CA 1
ATOM 708 C C . PRO A 1 89 ? 21.224 -12.534 -32.960 1.00 38.00 89 PRO A C 1
ATOM 710 O O . PRO A 1 89 ? 20.403 -12.083 -32.162 1.00 38.00 89 PRO A O 1
ATOM 713 N N . ARG A 1 90 ? 22.279 -11.842 -33.398 1.00 45.38 90 ARG A N 1
ATOM 714 C CA . ARG A 1 90 ? 22.878 -10.632 -32.810 1.00 45.38 90 ARG A CA 1
ATOM 715 C C . ARG A 1 90 ? 21.947 -9.417 -32.633 1.00 45.38 90 ARG A C 1
ATOM 717 O O . ARG A 1 90 ? 22.384 -8.454 -32.020 1.00 45.38 90 ARG A O 1
ATOM 724 N N . ASN A 1 91 ? 20.687 -9.475 -33.083 1.00 46.88 91 ASN A N 1
ATOM 725 C CA . ASN A 1 91 ? 19.735 -8.359 -33.126 1.00 46.88 91 ASN A CA 1
ATOM 726 C C . ASN A 1 91 ? 18.321 -8.762 -32.667 1.00 46.88 91 ASN A C 1
ATOM 728 O O . ASN A 1 91 ? 17.397 -8.924 -33.467 1.00 46.88 91 ASN A O 1
ATOM 732 N N . ALA A 1 92 ? 18.137 -8.905 -31.354 1.00 44.44 92 ALA A N 1
ATOM 733 C CA . ALA A 1 92 ? 16.817 -9.067 -30.747 1.00 44.44 92 ALA A CA 1
ATOM 734 C C . ALA A 1 92 ? 16.212 -7.693 -30.399 1.00 44.44 92 ALA A C 1
ATOM 736 O O . ALA A 1 92 ? 16.868 -6.851 -29.784 1.00 44.44 92 ALA A O 1
ATOM 737 N N . GLY A 1 93 ? 14.961 -7.451 -30.786 1.00 50.22 93 GLY A N 1
ATOM 738 C CA . GLY A 1 93 ? 14.175 -6.305 -30.336 1.00 50.22 93 GLY A CA 1
ATOM 739 C C . GLY A 1 93 ? 13.023 -6.822 -29.490 1.00 50.22 93 GLY A C 1
ATOM 740 O O . GLY A 1 93 ? 12.231 -7.644 -29.936 1.00 50.22 93 GLY A O 1
ATOM 741 N N . ALA A 1 94 ? 12.953 -6.391 -28.240 1.00 51.66 94 ALA A N 1
ATOM 742 C CA . ALA A 1 94 ? 12.098 -7.059 -27.283 1.00 51.66 94 ALA A CA 1
ATOM 743 C C . ALA A 1 94 ? 10.932 -6.170 -26.877 1.00 51.66 94 ALA A C 1
ATOM 745 O O . ALA A 1 94 ? 11.060 -5.214 -26.112 1.00 51.66 94 ALA A O 1
ATOM 746 N N . GLU A 1 95 ? 9.779 -6.473 -27.447 1.00 48.88 95 GLU A N 1
ATOM 747 C CA . GLU A 1 95 ? 8.556 -5.769 -27.125 1.00 48.88 95 GLU A CA 1
ATOM 748 C C . GLU A 1 95 ? 8.039 -6.208 -25.747 1.00 48.88 95 GLU A C 1
ATOM 750 O O . GLU A 1 95 ? 7.955 -7.394 -25.436 1.00 48.88 95 GLU A O 1
ATOM 755 N N . GLY A 1 96 ? 7.687 -5.237 -24.899 1.00 54.03 96 GLY A N 1
ATOM 756 C CA . GLY A 1 96 ? 7.136 -5.499 -23.566 1.00 54.03 96 GLY A CA 1
ATOM 757 C C . GLY A 1 96 ? 8.169 -5.691 -22.451 1.00 54.03 96 GLY A C 1
ATOM 758 O O . GLY A 1 96 ? 7.766 -5.800 -21.288 1.00 54.03 96 GLY A O 1
ATOM 759 N N . ASN A 1 97 ? 9.463 -5.654 -22.768 1.00 63.03 97 ASN A N 1
ATOM 760 C CA . ASN A 1 97 ? 10.534 -5.677 -21.776 1.00 63.03 97 ASN A CA 1
ATOM 761 C C . ASN A 1 97 ? 10.776 -4.286 -21.192 1.00 63.03 97 ASN A C 1
ATOM 763 O O . ASN A 1 97 ? 10.616 -3.260 -21.862 1.00 63.03 97 ASN A O 1
ATOM 767 N N . TYR A 1 98 ? 11.125 -4.238 -19.912 1.00 63.16 98 TYR A N 1
ATOM 768 C CA . TYR A 1 98 ? 11.282 -2.976 -19.204 1.00 63.16 98 TYR A CA 1
ATOM 769 C C . TYR A 1 98 ? 12.200 -3.095 -18.005 1.00 63.16 98 TYR A C 1
ATOM 771 O O . TYR A 1 98 ? 12.474 -4.180 -17.517 1.00 63.16 98 TYR A O 1
ATOM 779 N N . VAL A 1 99 ? 12.620 -1.950 -17.503 1.00 65.00 99 VAL A N 1
ATOM 780 C CA . VAL A 1 99 ? 13.289 -1.804 -16.221 1.00 65.00 99 VAL A CA 1
ATOM 781 C C . VAL A 1 99 ? 12.592 -0.694 -15.448 1.00 65.00 99 VAL A C 1
ATOM 783 O O . VAL A 1 99 ? 12.068 0.257 -16.036 1.00 65.00 99 VAL A O 1
ATOM 786 N N . THR A 1 100 ? 12.521 -0.842 -14.130 1.00 59.75 100 THR A N 1
ATOM 787 C CA . THR A 1 100 ? 12.063 0.237 -13.253 1.00 59.75 100 THR A CA 1
ATOM 788 C C . THR A 1 100 ? 13.292 0.912 -12.677 1.00 59.75 100 THR A C 1
ATOM 790 O O . THR A 1 100 ? 14.059 0.272 -11.962 1.00 59.75 100 THR A O 1
ATOM 793 N N . LEU A 1 101 ? 13.484 2.184 -13.001 1.00 60.88 101 LEU A N 1
ATOM 794 C CA . LEU A 1 101 ? 14.571 2.982 -12.448 1.00 60.88 101 LEU A CA 1
ATOM 795 C C . LEU A 1 101 ? 14.078 3.682 -11.185 1.00 60.88 101 LEU A C 1
ATOM 797 O O . LEU A 1 101 ? 12.945 4.159 -11.154 1.00 60.88 101 LEU A O 1
ATOM 801 N N . GLY A 1 102 ? 14.910 3.714 -10.144 1.00 55.19 102 GLY A N 1
ATOM 802 C CA . GLY A 1 102 ? 14.700 4.581 -8.983 1.00 55.19 102 GLY A CA 1
ATOM 803 C C . GLY A 1 102 ? 15.153 6.012 -9.275 1.00 55.19 102 GLY A C 1
ATOM 804 O O . GLY A 1 102 ? 15.611 6.304 -10.378 1.00 55.19 102 GLY A O 1
ATOM 805 N N . GLU A 1 103 ? 15.083 6.893 -8.280 1.00 57.75 103 GLU A N 1
ATOM 806 C CA . GLU A 1 103 ? 15.652 8.238 -8.409 1.00 57.75 103 GLU A CA 1
ATOM 807 C C . GLU A 1 103 ? 17.165 8.163 -8.679 1.00 57.75 103 GLU A C 1
ATOM 809 O O . GLU A 1 103 ? 17.880 7.386 -8.036 1.00 57.75 103 GLU A O 1
ATOM 814 N N . GLY A 1 104 ? 17.650 8.925 -9.658 1.00 61.62 104 GLY A N 1
ATOM 815 C CA . GLY A 1 104 ? 19.068 8.968 -10.000 1.00 61.62 104 GLY A CA 1
ATOM 816 C C . GLY A 1 104 ? 19.351 9.277 -11.465 1.00 61.62 104 GLY A C 1
ATOM 817 O O . GLY A 1 104 ? 18.445 9.456 -12.280 1.00 61.62 104 GLY A O 1
ATOM 818 N N . VAL A 1 105 ? 20.643 9.319 -11.786 1.00 67.62 105 VAL A N 1
ATOM 819 C CA . VAL A 1 105 ? 21.139 9.484 -13.155 1.00 67.62 105 VAL A CA 1
ATOM 820 C C . VAL A 1 105 ? 21.651 8.142 -13.657 1.00 67.62 105 VAL A C 1
ATOM 822 O O . VAL A 1 105 ? 22.352 7.430 -12.936 1.00 67.62 105 VAL A O 1
ATOM 825 N N . TYR A 1 106 ? 21.306 7.809 -14.894 1.00 68.19 106 TYR A N 1
ATOM 826 C CA . TYR A 1 106 ? 21.656 6.549 -15.536 1.00 68.19 106 TYR A CA 1
ATOM 827 C C . TYR A 1 106 ? 22.226 6.797 -16.927 1.00 68.19 106 TYR A C 1
ATOM 829 O O . TYR A 1 106 ? 21.815 7.733 -17.614 1.00 68.19 106 TYR A O 1
ATOM 837 N N . ILE A 1 107 ? 23.143 5.930 -17.347 1.00 71.94 107 ILE A N 1
ATOM 838 C CA . ILE A 1 107 ? 23.672 5.889 -18.713 1.00 71.94 107 ILE A CA 1
ATOM 839 C C . ILE A 1 107 ? 23.157 4.625 -19.383 1.00 71.94 107 ILE A C 1
ATOM 841 O O . ILE A 1 107 ? 23.254 3.531 -18.817 1.00 71.94 107 ILE A O 1
ATOM 845 N N . VAL A 1 108 ? 22.631 4.784 -20.595 1.00 67.81 108 VAL A N 1
ATOM 846 C CA . VAL A 1 108 ? 22.277 3.666 -21.469 1.00 67.81 108 VAL A CA 1
ATOM 847 C C . VAL A 1 108 ? 23.381 3.461 -22.489 1.00 67.81 108 VAL A C 1
ATOM 849 O O . VAL A 1 108 ? 23.720 4.380 -23.232 1.00 67.81 108 VAL A O 1
ATOM 852 N N . SER A 1 109 ? 23.924 2.248 -22.528 1.00 66.31 109 SER A N 1
ATOM 853 C CA . SER A 1 109 ? 24.987 1.865 -23.450 1.00 66.31 109 SER A CA 1
ATOM 854 C C . SER A 1 109 ? 24.661 0.560 -24.174 1.00 66.31 109 SER A C 1
ATOM 856 O O . SER A 1 109 ? 23.877 -0.265 -23.706 1.00 66.31 109 SER A O 1
ATOM 858 N N . ASN A 1 110 ? 25.309 0.358 -25.320 1.00 61.62 110 ASN A N 1
ATOM 859 C CA . ASN A 1 110 ? 25.282 -0.904 -26.068 1.00 61.62 110 ASN A CA 1
ATOM 860 C C . ASN A 1 110 ? 26.522 -1.775 -25.766 1.00 61.62 110 ASN A C 1
ATOM 862 O O . ASN A 1 110 ? 26.807 -2.731 -26.483 1.00 61.62 110 ASN A O 1
ATOM 866 N N . TYR A 1 111 ? 27.295 -1.422 -24.732 1.00 61.66 111 TYR A N 1
ATOM 867 C CA . TYR A 1 111 ? 28.575 -2.048 -24.405 1.00 61.66 111 TYR A CA 1
ATOM 868 C C . TYR A 1 111 ? 28.431 -3.108 -23.306 1.00 61.66 111 TYR A C 1
ATOM 870 O O . TYR A 1 111 ? 27.951 -2.799 -22.215 1.00 61.66 111 TYR A O 1
ATOM 878 N N . ASP A 1 112 ? 28.897 -4.334 -23.581 1.00 59.62 112 ASP A N 1
ATOM 879 C CA . ASP A 1 112 ? 28.997 -5.416 -22.595 1.00 59.62 112 ASP A CA 1
ATOM 880 C C . ASP A 1 112 ? 30.350 -5.365 -21.862 1.00 59.62 112 ASP A C 1
ATOM 882 O O . ASP A 1 112 ? 31.370 -5.743 -22.448 1.00 59.62 112 ASP A O 1
ATOM 886 N N . PRO A 1 113 ? 30.405 -4.962 -20.581 1.00 52.62 113 PRO A N 1
ATOM 887 C CA . PRO A 1 113 ? 31.662 -4.929 -19.841 1.00 52.62 113 PRO A CA 1
ATOM 888 C C . PRO A 1 113 ? 32.233 -6.329 -19.557 1.00 52.62 113 PRO A C 1
ATOM 890 O O . PRO A 1 113 ? 33.423 -6.445 -19.263 1.00 52.62 113 PRO A O 1
ATOM 893 N N . SER A 1 114 ? 31.426 -7.395 -19.661 1.00 53.81 114 SER A N 1
ATOM 894 C CA . SER A 1 114 ? 31.852 -8.778 -19.400 1.00 53.81 114 SER A CA 1
ATOM 895 C C . SER A 1 114 ? 32.501 -9.471 -20.605 1.00 53.81 114 SER A C 1
ATOM 897 O O . SER A 1 114 ? 33.154 -10.500 -20.438 1.00 53.81 114 SER A O 1
ATOM 899 N N . ALA A 1 115 ? 32.382 -8.899 -21.810 1.00 55.09 115 ALA A N 1
ATOM 900 C CA . ALA A 1 115 ? 32.867 -9.519 -23.046 1.00 55.09 115 ALA A CA 1
ATOM 901 C C . ALA A 1 115 ? 34.401 -9.486 -23.217 1.00 55.09 115 ALA A C 1
ATOM 903 O O . ALA A 1 115 ? 34.927 -10.129 -24.126 1.00 55.09 115 ALA A O 1
ATOM 904 N N . GLY A 1 116 ? 35.127 -8.771 -22.348 1.00 44.56 116 GLY A N 1
ATOM 905 C CA . GLY A 1 116 ? 36.556 -8.508 -22.512 1.00 44.56 116 GLY A CA 1
ATOM 906 C C . GLY A 1 116 ? 36.830 -7.596 -23.714 1.00 44.56 116 GLY A C 1
ATOM 907 O O . GLY A 1 116 ? 36.111 -7.602 -24.710 1.00 44.56 116 GLY A O 1
ATOM 908 N N . ILE A 1 117 ? 37.885 -6.782 -23.645 1.00 39.19 117 ILE A N 1
ATOM 909 C CA . ILE A 1 117 ? 38.297 -5.931 -24.772 1.00 39.19 117 ILE A CA 1
ATOM 910 C C . ILE A 1 117 ? 38.981 -6.823 -25.823 1.00 39.19 117 ILE A C 1
ATOM 912 O O . ILE A 1 117 ? 40.203 -6.868 -25.943 1.00 39.19 117 ILE A O 1
ATOM 916 N N . GLY A 1 118 ? 38.183 -7.598 -26.555 1.00 33.78 118 GLY A N 1
ATOM 917 C CA . GLY A 1 118 ? 38.584 -8.265 -27.786 1.00 33.78 118 GLY A CA 1
ATOM 918 C C . GLY A 1 118 ? 38.546 -7.244 -28.916 1.00 33.78 118 GLY A C 1
ATOM 919 O O . GLY A 1 118 ? 37.500 -6.663 -29.189 1.00 33.78 118 GLY A O 1
ATOM 920 N N . GLY A 1 119 ? 39.706 -6.980 -29.516 1.00 30.70 119 GLY A N 1
ATOM 921 C CA . GLY A 1 119 ? 39.922 -5.884 -30.456 1.00 30.70 119 GLY A CA 1
ATOM 922 C C . GLY A 1 119 ? 38.834 -5.710 -31.521 1.00 30.70 119 GLY A C 1
ATOM 923 O O . GLY A 1 119 ? 38.408 -6.663 -32.166 1.00 30.70 119 GLY A O 1
ATOM 924 N N . GLY A 1 120 ? 38.451 -4.448 -31.728 1.00 34.47 120 GLY A N 1
ATOM 925 C CA . GLY A 1 120 ? 37.933 -3.942 -32.996 1.00 34.47 120 GLY A CA 1
ATOM 926 C C . GLY A 1 120 ? 36.761 -4.708 -33.602 1.00 34.47 120 GLY A C 1
ATOM 927 O O . GLY A 1 120 ? 36.825 -5.057 -34.776 1.00 34.47 120 GLY A O 1
ATOM 928 N N . GLN A 1 121 ? 35.676 -4.927 -32.860 1.00 32.97 121 GLN A N 1
ATOM 929 C CA . GLN A 1 121 ? 34.373 -5.079 -33.507 1.00 32.97 121 GLN A CA 1
ATOM 930 C C . GLN A 1 121 ? 33.627 -3.756 -33.376 1.00 32.97 121 GLN A C 1
ATOM 932 O O . GLN A 1 121 ? 33.159 -3.383 -32.304 1.00 32.97 121 GLN A O 1
ATOM 937 N N . SER A 1 122 ? 33.577 -3.013 -34.482 1.00 34.28 122 SER A N 1
ATOM 938 C CA . SER A 1 122 ? 32.560 -1.985 -34.670 1.00 34.28 122 SER A CA 1
ATOM 939 C C . SER A 1 122 ? 31.226 -2.721 -34.673 1.00 34.28 122 SER A C 1
ATOM 941 O O . SER A 1 122 ? 30.908 -3.453 -35.607 1.00 34.28 122 SER A O 1
ATOM 943 N N . PHE A 1 123 ? 30.489 -2.605 -33.573 1.00 37.00 123 PHE A N 1
ATOM 944 C CA . PHE A 1 123 ? 29.081 -2.954 -33.568 1.00 37.00 123 PHE A CA 1
ATOM 945 C C . PHE A 1 123 ? 28.405 -1.874 -34.411 1.00 37.00 123 PHE A C 1
ATOM 947 O O . PHE A 1 123 ? 28.401 -0.716 -34.004 1.00 37.00 123 PHE A O 1
ATOM 954 N N . GLU A 1 124 ? 27.955 -2.225 -35.619 1.00 38.56 124 GLU A N 1
ATOM 955 C CA . GLU A 1 124 ? 27.197 -1.312 -36.479 1.00 38.56 124 GLU A CA 1
ATOM 956 C C . GLU A 1 124 ? 26.096 -0.633 -35.655 1.00 38.56 124 GLU A C 1
ATOM 958 O O . GLU A 1 124 ? 25.414 -1.284 -34.866 1.00 38.56 124 GLU A O 1
ATOM 963 N N . ASP A 1 125 ? 25.999 0.688 -35.780 1.00 40.78 125 ASP A N 1
ATOM 964 C CA . ASP A 1 125 ? 25.300 1.574 -34.852 1.00 40.78 125 ASP A CA 1
ATOM 965 C C . ASP A 1 125 ? 23.824 1.182 -34.636 1.00 40.78 125 ASP A C 1
ATOM 967 O O . ASP A 1 125 ? 22.929 1.542 -35.408 1.00 40.78 125 ASP A O 1
ATOM 971 N N . TYR A 1 126 ? 23.549 0.455 -33.548 1.00 41.41 126 TYR A N 1
ATOM 972 C CA . TYR A 1 126 ? 22.191 0.079 -33.172 1.00 41.41 126 TYR A CA 1
ATOM 973 C C . TYR A 1 126 ? 21.440 1.250 -32.534 1.00 41.41 126 TYR A C 1
ATOM 975 O O . TYR A 1 126 ? 21.855 1.858 -31.548 1.00 41.41 126 TYR A O 1
ATOM 983 N N . LYS A 1 127 ? 20.280 1.529 -33.126 1.00 41.25 127 LYS A N 1
ATOM 984 C CA . LYS A 1 127 ? 19.304 2.554 -32.756 1.00 41.25 127 LYS A CA 1
ATOM 985 C C . LYS A 1 127 ? 18.679 2.272 -31.384 1.00 41.25 127 LYS A C 1
ATOM 987 O O . LYS A 1 127 ? 17.889 1.343 -31.253 1.00 41.25 127 LYS A O 1
ATOM 992 N N . VAL A 1 128 ? 18.944 3.133 -30.404 1.00 39.28 128 VAL A N 1
ATOM 993 C CA . VAL A 1 128 ? 18.303 3.099 -29.081 1.00 39.28 128 VAL A CA 1
ATOM 994 C C . VAL A 1 128 ? 17.009 3.920 -29.120 1.00 39.28 128 VAL A C 1
ATOM 996 O O . VAL A 1 128 ? 17.042 5.131 -29.329 1.00 39.28 128 VAL A O 1
ATOM 999 N N . ILE A 1 129 ? 15.851 3.279 -28.927 1.00 42.62 129 ILE A N 1
ATOM 1000 C CA . ILE A 1 129 ? 14.582 3.980 -28.662 1.00 42.62 129 ILE A CA 1
ATOM 1001 C C . ILE A 1 129 ? 14.224 3.745 -27.196 1.00 42.62 129 ILE A C 1
ATOM 1003 O O . ILE A 1 129 ? 13.851 2.633 -26.828 1.00 42.62 129 ILE A O 1
ATOM 1007 N N . LEU A 1 130 ? 14.307 4.785 -26.366 1.00 42.66 130 LEU A N 1
ATOM 1008 C CA . LEU A 1 130 ? 13.793 4.745 -24.999 1.00 42.66 130 LEU A CA 1
ATOM 1009 C C . LEU A 1 130 ? 12.459 5.469 -24.938 1.00 42.66 130 LEU A C 1
ATOM 1011 O O . LEU A 1 130 ? 12.347 6.632 -25.316 1.00 42.66 130 LEU A O 1
ATOM 1015 N N . THR A 1 131 ? 11.447 4.777 -24.429 1.00 41.56 131 THR A N 1
ATOM 1016 C CA . THR A 1 131 ? 10.218 5.438 -23.988 1.00 41.56 131 THR A CA 1
ATOM 1017 C C . THR A 1 131 ? 10.260 5.512 -22.471 1.00 41.56 131 THR A C 1
ATOM 1019 O O . THR A 1 131 ? 10.163 4.486 -21.794 1.00 41.56 131 THR A O 1
ATOM 1022 N N . ILE A 1 132 ? 10.416 6.725 -21.942 1.00 43.78 132 ILE A N 1
ATOM 1023 C CA . ILE A 1 132 ? 10.270 6.992 -20.513 1.00 43.78 132 ILE A CA 1
ATOM 1024 C C . ILE A 1 132 ? 8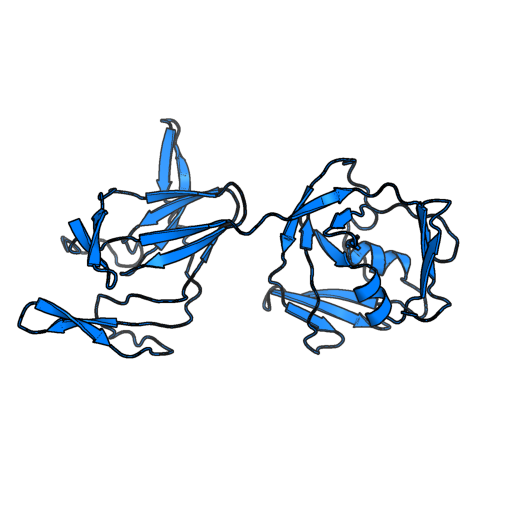.774 7.115 -20.249 1.00 43.78 132 ILE A C 1
ATOM 1026 O O . ILE A 1 132 ? 8.125 8.052 -20.712 1.00 43.78 132 ILE A O 1
ATOM 1030 N N . LYS A 1 133 ? 8.209 6.147 -19.530 1.00 41.16 133 LYS A N 1
ATOM 1031 C CA . LYS A 1 133 ? 6.883 6.301 -18.937 1.00 41.16 133 LYS A CA 1
AT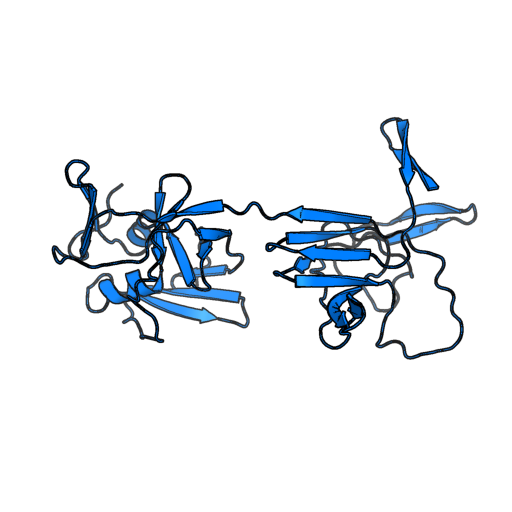OM 1032 C C . LYS A 1 133 ? 7.099 6.634 -17.472 1.00 41.16 133 LYS A C 1
ATOM 1034 O O . LYS A 1 133 ? 7.443 5.752 -16.681 1.00 41.16 133 LYS A O 1
ATOM 1039 N N . GLU A 1 134 ? 6.936 7.907 -17.122 1.00 42.84 134 GLU A N 1
ATOM 1040 C CA . GLU A 1 134 ? 6.846 8.306 -15.720 1.00 42.84 134 GLU A CA 1
ATOM 1041 C C . GLU A 1 134 ? 5.752 7.465 -15.067 1.00 42.84 134 GLU A C 1
ATOM 1043 O O . GLU A 1 134 ? 4.630 7.360 -15.580 1.00 42.84 134 GLU A O 1
ATOM 1048 N N . LYS A 1 135 ? 6.084 6.796 -13.961 1.00 47.34 135 LYS A N 1
ATOM 1049 C CA . LYS A 1 135 ? 5.036 6.184 -13.159 1.00 47.34 135 LYS A CA 1
ATOM 1050 C C . LYS A 1 135 ? 4.248 7.352 -12.575 1.00 47.34 135 LYS A C 1
ATOM 1052 O O . LYS A 1 135 ? 4.873 8.216 -11.963 1.00 47.34 135 LYS A O 1
ATOM 1057 N N . PRO A 1 136 ? 2.920 7.413 -12.755 1.00 52.44 136 PRO A N 1
ATOM 1058 C CA . PRO A 1 136 ? 2.148 8.505 -12.191 1.00 52.44 136 PRO A CA 1
ATOM 1059 C C . PRO A 1 136 ? 2.370 8.515 -10.678 1.00 52.44 136 PRO A C 1
ATOM 1061 O O . PRO A 1 136 ? 2.013 7.559 -9.984 1.00 52.44 136 PRO A O 1
ATOM 1064 N N . LEU A 1 137 ? 3.016 9.571 -10.184 1.00 58.19 137 LEU A N 1
ATOM 1065 C CA . LEU A 1 137 ? 3.108 9.833 -8.759 1.00 58.19 137 LEU A CA 1
ATOM 1066 C C . LEU A 1 137 ? 1.718 10.238 -8.296 1.00 58.19 137 LEU A C 1
ATOM 1068 O O . LEU A 1 137 ? 1.150 11.220 -8.778 1.00 58.19 137 LEU A O 1
ATOM 1072 N N . ILE A 1 138 ? 1.154 9.462 -7.378 1.00 79.75 138 ILE A N 1
ATOM 1073 C CA . ILE A 1 138 ? -0.111 9.833 -6.765 1.00 79.75 138 ILE A CA 1
ATOM 1074 C C . ILE A 1 138 ? 0.224 10.706 -5.564 1.00 79.75 138 ILE A C 1
ATOM 1076 O O . ILE A 1 138 ? 1.046 10.341 -4.729 1.00 79.75 138 ILE A O 1
ATOM 1080 N N . THR A 1 139 ? -0.388 11.881 -5.475 1.00 86.00 139 THR A N 1
ATOM 1081 C CA . THR A 1 139 ? -0.200 12.747 -4.311 1.00 86.00 139 THR A CA 1
ATOM 1082 C C . THR A 1 139 ? -0.939 12.164 -3.110 1.00 86.00 139 THR A C 1
ATOM 1084 O O . THR A 1 139 ? -2.160 11.995 -3.149 1.00 86.00 139 THR A O 1
ATOM 1087 N N . ALA A 1 140 ? -0.209 11.896 -2.033 1.00 91.31 140 ALA A N 1
ATOM 1088 C CA . ALA A 1 140 ? -0.762 11.556 -0.734 1.00 91.31 140 ALA A CA 1
ATOM 1089 C C . ALA A 1 140 ? -0.962 12.834 0.082 1.00 91.31 140 ALA A C 1
ATOM 1091 O O . ALA A 1 140 ? -0.021 13.594 0.309 1.00 91.31 140 ALA A O 1
ATOM 1092 N N . ILE A 1 141 ? -2.199 13.099 0.496 1.00 92.31 141 ILE A N 1
ATOM 1093 C CA . ILE A 1 141 ? -2.548 14.296 1.268 1.00 92.31 141 ILE A CA 1
ATOM 1094 C C . ILE A 1 141 ? -2.663 13.887 2.736 1.00 92.31 141 ILE A C 1
ATOM 1096 O O . ILE A 1 141 ? -3.494 13.033 3.023 1.00 92.31 141 ILE A O 1
ATOM 1100 N N . PRO A 1 142 ? -1.883 14.446 3.670 1.00 91.75 142 PRO A N 1
ATOM 1101 C CA . PRO A 1 142 ? -1.971 14.063 5.076 1.00 91.75 142 PRO A CA 1
ATOM 1102 C C . PRO A 1 142 ? -3.375 14.357 5.609 1.00 91.75 142 PRO A C 1
ATOM 1104 O O . PRO A 1 142 ? -3.972 15.381 5.263 1.00 91.75 142 PRO A O 1
ATOM 1107 N N . THR A 1 143 ? -3.919 13.457 6.426 1.00 88.00 143 THR A N 1
ATOM 1108 C CA . THR A 1 143 ? -5.211 13.686 7.085 1.00 88.00 143 THR A CA 1
ATOM 1109 C C . THR A 1 143 ? -5.019 14.233 8.495 1.00 88.00 143 THR A C 1
ATOM 1111 O O . THR A 1 143 ? -4.137 13.799 9.228 1.00 88.00 143 THR A O 1
ATOM 1114 N N . SER A 1 144 ? -5.872 15.183 8.884 1.00 84.50 144 SER A N 1
ATOM 1115 C CA . SER A 1 144 ? -5.997 15.664 10.264 1.00 84.50 144 SER A CA 1
ATOM 1116 C C . SER A 1 144 ? -7.132 14.968 11.022 1.00 84.50 144 SER A C 1
ATOM 1118 O O . SER A 1 144 ? -7.539 15.446 12.080 1.00 84.50 144 SER A O 1
ATOM 1120 N N . SER A 1 145 ? -7.705 13.898 10.458 1.00 90.62 145 SER A N 1
ATOM 1121 C CA . SER A 1 145 ? -8.768 13.136 11.108 1.00 90.62 145 SER A CA 1
ATOM 1122 C C . SER A 1 145 ? -8.296 12.574 12.439 1.00 90.62 145 SER A C 1
ATOM 1124 O O . SER A 1 145 ? -7.223 11.978 12.541 1.00 90.62 145 SER A O 1
ATOM 1126 N N . LYS A 1 146 ? -9.151 12.710 13.449 1.00 93.94 146 LYS A N 1
ATOM 1127 C CA . LYS A 1 146 ? -8.964 12.039 14.728 1.00 93.94 146 LYS A CA 1
ATOM 1128 C C . LYS A 1 146 ? -9.093 10.531 14.520 1.00 93.94 146 LYS A C 1
ATOM 1130 O O . LYS A 1 146 ? -9.990 10.101 13.797 1.00 93.94 146 LYS A O 1
ATOM 1135 N N . VAL A 1 147 ? -8.245 9.726 15.157 1.00 95.75 147 VAL A N 1
ATOM 1136 C CA . VAL A 1 147 ? -8.350 8.261 15.092 1.00 95.75 147 VAL A CA 1
ATOM 1137 C C . VAL A 1 147 ? -8.536 7.692 16.490 1.00 95.75 147 VAL A C 1
ATOM 1139 O O . VAL A 1 147 ? -7.737 7.944 17.392 1.00 95.75 147 VAL A O 1
ATOM 1142 N N . LEU A 1 148 ? -9.608 6.926 16.666 1.00 97.94 148 LEU A N 1
ATOM 1143 C CA . LEU A 1 148 ? -9.897 6.175 17.880 1.00 97.94 148 LEU A CA 1
ATOM 1144 C C . LEU A 1 148 ? -9.692 4.687 17.604 1.00 97.94 148 LEU A C 1
ATOM 1146 O O . LEU A 1 148 ? -10.300 4.152 16.683 1.00 97.94 148 LEU A O 1
ATOM 1150 N N . VAL A 1 149 ? -8.881 4.014 18.412 1.00 98.00 149 VAL A N 1
ATOM 1151 C CA . VAL A 1 149 ? -8.741 2.556 18.418 1.00 98.00 149 VAL A CA 1
ATOM 1152 C C . VAL A 1 149 ? -9.355 2.034 19.708 1.00 98.00 149 VAL A C 1
ATOM 1154 O O . VAL A 1 149 ? -8.877 2.368 20.788 1.00 98.00 149 VAL A O 1
ATOM 1157 N N . ASN A 1 150 ? -10.430 1.249 19.616 1.00 97.75 150 ASN A N 1
ATOM 1158 C CA . ASN A 1 150 ? -11.194 0.765 20.774 1.00 97.75 150 ASN A CA 1
ATOM 1159 C C . ASN A 1 150 ? -11.577 1.902 21.751 1.00 97.75 150 ASN A C 1
ATOM 1161 O O . ASN A 1 150 ? -11.451 1.763 22.964 1.00 97.75 150 ASN A O 1
ATOM 1165 N N . ASN A 1 151 ? -12.033 3.040 21.211 1.00 96.75 151 ASN A N 1
ATOM 1166 C CA . ASN A 1 151 ? -12.354 4.287 21.929 1.00 96.75 151 ASN A CA 1
ATOM 1167 C C . ASN A 1 151 ? -11.166 5.044 22.550 1.00 96.75 151 ASN A C 1
ATOM 1169 O O . ASN A 1 151 ? -11.368 6.119 23.114 1.00 96.75 151 ASN A O 1
ATOM 1173 N N . GLU A 1 152 ? -9.934 4.558 22.407 1.00 97.50 152 GLU A N 1
ATOM 1174 C CA . GLU A 1 152 ? -8.737 5.302 22.791 1.00 97.50 152 GLU A CA 1
ATOM 1175 C C . GLU A 1 152 ? -8.178 6.090 21.615 1.00 97.50 152 GLU A C 1
ATOM 1177 O O . GLU A 1 152 ? -7.984 5.561 20.523 1.00 97.50 152 GLU A O 1
ATOM 1182 N N . GLU A 1 153 ? -7.852 7.356 21.837 1.00 95.75 153 GLU A N 1
ATOM 1183 C CA . GLU A 1 153 ? -7.212 8.169 20.810 1.00 95.75 153 GLU A CA 1
ATOM 1184 C C . GLU A 1 153 ? -5.790 7.682 20.517 1.00 95.75 153 GLU A C 1
ATOM 1186 O O . GLU A 1 153 ? -4.979 7.494 21.429 1.00 95.75 153 GLU A O 1
ATOM 1191 N N . LYS A 1 154 ? -5.489 7.483 19.231 1.00 94.56 154 LYS A N 1
ATOM 1192 C CA . LYS A 1 154 ? -4.153 7.147 18.731 1.00 94.56 154 LYS A CA 1
ATOM 1193 C C . LYS A 1 154 ? -3.786 8.089 17.592 1.00 94.56 154 LYS A C 1
ATOM 1195 O O . LYS A 1 154 ? -4.613 8.452 16.760 1.00 94.56 154 LYS A O 1
ATOM 1200 N N . THR A 1 155 ? -2.518 8.458 17.542 1.00 90.75 155 THR A N 1
ATOM 1201 C CA . THR A 1 155 ? -1.953 9.287 16.480 1.00 90.75 155 THR A CA 1
ATOM 1202 C C . THR A 1 155 ? -1.320 8.412 15.408 1.00 90.75 155 THR A C 1
ATOM 1204 O O . THR A 1 155 ? -0.543 7.516 15.734 1.00 90.75 155 THR A O 1
ATOM 1207 N N . PHE A 1 156 ? -1.610 8.703 14.143 1.00 90.44 156 PHE A N 1
ATOM 1208 C CA . PHE A 1 156 ? -1.041 8.003 12.993 1.00 90.44 156 PHE A CA 1
ATOM 1209 C C . PHE A 1 156 ? -0.445 8.995 12.003 1.00 90.44 156 PHE A C 1
ATOM 1211 O O . PHE A 1 156 ? -0.964 10.099 11.843 1.00 90.44 156 PHE A O 1
ATOM 1218 N N . ASP A 1 157 ? 0.586 8.556 11.286 1.00 89.06 157 ASP A N 1
ATOM 1219 C CA . ASP A 1 157 ? 0.906 9.124 9.982 1.00 89.06 157 ASP A CA 1
ATOM 1220 C C . ASP A 1 157 ? -0.047 8.480 8.961 1.00 89.06 157 ASP A C 1
ATOM 1222 O O . ASP A 1 157 ? 0.001 7.270 8.717 1.00 89.06 157 ASP A O 1
ATOM 1226 N N . ALA A 1 158 ? -1.009 9.251 8.459 1.00 91.44 158 ALA A N 1
ATOM 1227 C CA . ALA A 1 158 ? -2.083 8.755 7.607 1.00 91.44 158 ALA A CA 1
ATOM 1228 C C . ALA A 1 158 ? -2.388 9.748 6.486 1.00 91.44 158 ALA A C 1
ATOM 1230 O O . ALA A 1 158 ? -2.309 10.967 6.658 1.00 91.44 158 ALA A O 1
ATOM 1231 N N . TYR A 1 159 ? -2.789 9.214 5.334 1.00 94.06 159 TYR A N 1
ATOM 1232 C CA . TYR A 1 159 ? -2.978 10.000 4.120 1.00 94.06 159 TYR A CA 1
ATOM 1233 C C . TYR A 1 159 ? -4.323 9.716 3.463 1.00 94.06 159 TYR A C 1
ATOM 1235 O O . TYR A 1 159 ? -4.797 8.586 3.423 1.00 94.06 159 TYR A O 1
ATOM 1243 N N . THR A 1 160 ? -4.909 10.743 2.866 1.00 94.44 160 THR A N 1
ATOM 1244 C CA . THR A 1 160 ? -5.955 10.621 1.862 1.00 94.44 160 THR A CA 1
ATOM 1245 C C . THR A 1 160 ? -5.316 10.462 0.488 1.00 94.44 160 THR A C 1
ATOM 1247 O O . THR A 1 160 ? -4.578 11.335 0.027 1.00 94.44 160 THR A O 1
ATOM 1250 N N . ILE A 1 161 ? -5.631 9.358 -0.186 1.00 92.81 161 ILE A N 1
ATOM 1251 C CA . ILE A 1 161 ? -5.215 9.074 -1.564 1.00 92.81 161 ILE A CA 1
ATOM 1252 C C . ILE A 1 161 ? -6.477 8.708 -2.342 1.00 92.81 161 ILE A C 1
ATOM 1254 O O . ILE A 1 161 ? -7.210 7.800 -1.946 1.00 92.81 161 ILE A O 1
ATOM 1258 N N . ASN A 1 162 ? -6.771 9.437 -3.424 1.00 89.19 162 ASN A N 1
ATOM 1259 C CA . ASN A 1 162 ? -7.989 9.254 -4.229 1.00 89.19 162 ASN A CA 1
ATOM 1260 C C . ASN A 1 162 ? -9.274 9.177 -3.373 1.00 89.19 162 ASN A C 1
ATOM 1262 O O . ASN A 1 162 ? -10.106 8.290 -3.559 1.00 89.19 162 ASN A O 1
ATOM 1266 N N . GLY A 1 163 ? -9.397 10.061 -2.376 1.00 90.88 163 GLY A N 1
ATOM 1267 C CA . GLY A 1 163 ? -10.569 10.154 -1.495 1.00 90.88 163 GLY A CA 1
ATOM 1268 C C . GLY A 1 163 ? -10.711 9.045 -0.445 1.00 90.88 163 GLY A C 1
ATOM 1269 O O . GLY A 1 163 ? -11.732 8.990 0.232 1.00 90.88 163 GLY A O 1
ATOM 1270 N N . ASN A 1 164 ? -9.724 8.159 -0.290 1.00 94.38 164 ASN A N 1
ATOM 1271 C CA . ASN A 1 164 ? -9.744 7.086 0.706 1.00 94.38 164 ASN A CA 1
ATOM 1272 C C . ASN A 1 164 ? -8.639 7.288 1.748 1.00 94.38 164 ASN A C 1
ATOM 1274 O O . ASN A 1 164 ? -7.570 7.791 1.412 1.00 94.38 164 ASN A O 1
ATOM 1278 N N . ASN A 1 165 ? -8.874 6.839 2.984 1.00 95.31 165 ASN A N 1
ATOM 1279 C CA . ASN A 1 165 ? -7.878 6.884 4.055 1.00 95.31 165 ASN A CA 1
ATOM 1280 C C . ASN A 1 165 ? -6.903 5.704 3.956 1.00 95.31 165 ASN A C 1
ATOM 1282 O O . ASN A 1 165 ? -7.324 4.543 3.951 1.00 95.31 165 ASN A O 1
ATOM 1286 N N . TYR A 1 166 ? -5.612 6.012 3.915 1.00 96.81 166 TYR A N 1
ATOM 1287 C CA . TYR A 1 166 ? -4.500 5.076 3.860 1.00 96.81 166 TYR A CA 1
ATOM 1288 C C . TYR A 1 166 ? -3.659 5.179 5.127 1.00 96.81 166 TYR A C 1
ATOM 1290 O O . TYR A 1 166 ? -3.259 6.269 5.533 1.00 96.81 166 TYR A O 1
ATOM 1298 N N . PHE A 1 167 ? -3.363 4.025 5.715 1.00 96.81 167 PHE A N 1
ATOM 1299 C CA . PHE A 1 167 ? -2.595 3.899 6.948 1.00 96.81 167 PHE A CA 1
ATOM 1300 C C . PHE A 1 167 ? -1.379 3.018 6.716 1.00 96.81 167 PHE A C 1
ATOM 1302 O O . PHE A 1 167 ? -1.436 2.055 5.940 1.00 96.81 167 PHE A O 1
ATOM 1309 N N . LYS A 1 168 ? -0.291 3.324 7.420 1.00 96.56 168 LYS A N 1
ATOM 1310 C CA . LYS A 1 168 ? 0.883 2.461 7.469 1.00 96.56 168 LYS A CA 1
ATOM 1311 C C . LYS A 1 168 ? 0.482 1.099 8.041 1.00 96.56 168 LYS A C 1
ATOM 1313 O O . LYS A 1 168 ? -0.033 0.996 9.152 1.00 96.56 168 LYS A O 1
ATOM 1318 N N . LEU A 1 169 ? 0.739 0.038 7.280 1.00 98.06 169 LEU A N 1
ATOM 1319 C CA . LEU A 1 169 ? 0.273 -1.316 7.596 1.00 98.06 169 LEU A CA 1
ATOM 1320 C C . LEU A 1 169 ? 0.767 -1.823 8.959 1.00 98.06 169 LEU A C 1
ATOM 1322 O O . LEU A 1 169 ? 0.016 -2.451 9.698 1.00 98.06 169 LEU A O 1
ATOM 1326 N N . ARG A 1 170 ? 2.033 -1.544 9.289 1.00 97.62 170 ARG A N 1
ATOM 1327 C CA . ARG A 1 170 ? 2.646 -1.961 10.559 1.00 97.62 170 ARG A CA 1
ATOM 1328 C C . ARG A 1 170 ? 2.076 -1.209 11.762 1.00 97.62 170 ARG A C 1
ATOM 1330 O O . ARG A 1 170 ? 1.995 -1.778 12.845 1.00 97.62 170 ARG A O 1
ATOM 1337 N N . ASP A 1 171 ? 1.635 0.030 11.566 1.00 97.69 171 ASP A N 1
ATOM 1338 C CA . ASP A 1 171 ? 0.993 0.803 12.630 1.00 97.69 171 ASP A CA 1
ATOM 1339 C C . ASP A 1 171 ? -0.393 0.225 12.924 1.00 97.69 171 ASP A C 1
ATOM 1341 O O . ASP A 1 171 ? -0.734 0.022 14.085 1.00 97.69 171 ASP A O 1
ATOM 1345 N N . LEU A 1 172 ? -1.151 -0.147 11.881 1.00 98.12 172 LEU A N 1
ATOM 1346 C CA . LEU A 1 172 ? -2.405 -0.887 12.050 1.00 98.12 172 LEU A CA 1
ATOM 1347 C C . LEU A 1 172 ? -2.185 -2.203 12.801 1.00 98.12 172 LEU A C 1
ATOM 1349 O O . LEU A 1 172 ? -2.889 -2.451 13.774 1.00 98.12 172 LEU A O 1
ATOM 1353 N N . ALA A 1 173 ? -1.195 -3.006 12.395 1.00 98.50 173 ALA A N 1
ATOM 1354 C CA . ALA A 1 173 ? -0.865 -4.264 13.071 1.00 98.50 173 ALA A CA 1
ATOM 1355 C C . ALA A 1 173 ? -0.525 -4.047 14.554 1.00 98.50 173 ALA A C 1
ATOM 1357 O O . ALA A 1 173 ? -0.980 -4.799 15.409 1.00 98.50 173 ALA A O 1
ATOM 1358 N N . THR A 1 174 ? 0.212 -2.975 14.861 1.00 98.31 174 THR A N 1
ATOM 1359 C CA . THR A 1 174 ? 0.585 -2.609 16.234 1.00 98.31 174 THR A CA 1
ATOM 1360 C C . THR A 1 174 ? -0.631 -2.273 17.090 1.00 98.31 174 THR A C 1
ATOM 1362 O O . THR A 1 174 ? -0.728 -2.747 18.218 1.00 98.31 174 THR A O 1
ATOM 1365 N N . VAL A 1 175 ? -1.570 -1.464 16.589 1.00 97.88 175 VAL A N 1
ATOM 1366 C CA . VAL A 1 175 ? -2.699 -1.004 17.418 1.00 97.88 175 VAL A CA 1
ATOM 1367 C C . VAL A 1 175 ? -3.777 -2.060 17.648 1.00 97.88 175 VAL A C 1
ATOM 1369 O O . VAL A 1 175 ? -4.559 -1.918 18.586 1.00 97.88 175 VAL A O 1
ATOM 1372 N N . VAL A 1 176 ? -3.829 -3.104 16.816 1.00 98.25 176 VAL A N 1
ATOM 1373 C CA . VAL A 1 176 ? -4.733 -4.249 17.016 1.00 98.25 176 VAL A CA 1
ATOM 1374 C C . VAL A 1 176 ? -4.045 -5.441 17.686 1.00 98.25 176 VAL A C 1
ATOM 1376 O O . VAL A 1 176 ? -4.709 -6.446 17.956 1.00 98.25 176 VAL A O 1
ATOM 1379 N N . ASP A 1 177 ? -2.738 -5.360 17.954 1.00 98.31 177 ASP A N 1
ATOM 1380 C CA . ASP A 1 177 ? -1.984 -6.435 18.598 1.00 98.31 177 ASP A CA 1
ATOM 1381 C C . ASP A 1 177 ? -2.554 -6.761 19.986 1.00 98.31 177 ASP A C 1
ATOM 1383 O O . ASP A 1 177 ? -2.923 -5.874 20.757 1.00 98.31 177 ASP A O 1
ATOM 1387 N N . GLY A 1 178 ? -2.660 -8.051 20.307 1.00 97.12 178 GLY A N 1
ATOM 1388 C CA . GLY A 1 178 ? -3.273 -8.517 21.555 1.00 97.12 178 GLY A CA 1
ATOM 1389 C C . GLY A 1 178 ? -4.806 -8.560 21.558 1.00 97.12 178 GLY A C 1
ATOM 1390 O O . GLY A 1 178 ? -5.392 -9.014 22.541 1.00 97.12 178 GLY A O 1
ATOM 1391 N N . THR A 1 179 ? -5.466 -8.154 20.472 1.00 98.06 179 THR A N 1
ATOM 1392 C CA . THR A 1 179 ? -6.913 -8.352 20.279 1.00 98.06 179 THR A CA 1
ATOM 1393 C C . THR A 1 179 ? -7.194 -9.648 19.511 1.00 98.06 179 THR A C 1
ATOM 1395 O O . THR A 1 179 ? -6.298 -10.276 18.944 1.00 98.06 179 THR A O 1
ATOM 1398 N N . ASN A 1 180 ? -8.463 -10.048 19.425 1.00 96.81 180 ASN A N 1
ATOM 1399 C CA . ASN A 1 180 ? -8.908 -11.140 18.549 1.00 96.81 180 ASN A CA 1
ATOM 1400 C C . ASN A 1 180 ? -8.826 -10.800 17.046 1.00 96.81 180 ASN A C 1
ATOM 1402 O O . ASN A 1 180 ? -9.076 -11.678 16.227 1.00 96.81 180 ASN A O 1
ATOM 1406 N N . LYS A 1 181 ? -8.487 -9.556 16.681 1.00 98.25 181 LYS A N 1
ATOM 1407 C CA . LYS A 1 181 ? -8.289 -9.103 15.296 1.00 98.25 181 LYS A CA 1
ATOM 1408 C C . LYS A 1 181 ? -6.811 -8.842 14.969 1.00 98.25 181 LYS A C 1
ATOM 1410 O O . LYS A 1 181 ? -6.500 -8.189 13.975 1.00 98.25 181 LYS A O 1
ATOM 1415 N N . GLN A 1 182 ? -5.897 -9.338 15.809 1.00 98.56 182 GLN A N 1
ATOM 1416 C CA . GLN A 1 182 ? -4.453 -9.216 15.605 1.00 98.56 182 GLN A CA 1
ATOM 1417 C C . GLN A 1 182 ? -3.976 -9.944 14.342 1.00 98.56 182 GLN A C 1
ATOM 1419 O O . GLN A 1 182 ? -4.526 -10.977 13.943 1.00 98.56 182 GLN A O 1
ATOM 1424 N N . PHE A 1 183 ? -2.907 -9.430 13.744 1.00 98.75 183 PHE A N 1
ATOM 1425 C CA . PHE A 1 183 ? -2.232 -10.061 12.619 1.00 98.75 183 PHE A CA 1
ATOM 1426 C C . PHE A 1 183 ? -0.751 -9.680 12.581 1.00 98.75 183 PHE A C 1
ATOM 1428 O O . PHE A 1 183 ? -0.361 -8.584 12.976 1.00 98.75 183 PHE A O 1
ATOM 1435 N N . GLU A 1 184 ? 0.074 -10.577 12.048 1.00 98.62 184 GLU A N 1
ATOM 1436 C CA . GLU A 1 184 ? 1.502 -10.339 11.835 1.00 98.62 184 GLU A CA 1
ATOM 1437 C C . GLU A 1 184 ? 1.772 -9.849 10.406 1.00 98.62 184 GLU A C 1
ATOM 1439 O O . GLU A 1 184 ? 1.072 -10.228 9.459 1.00 98.62 184 GLU A O 1
ATOM 1444 N N . VAL A 1 185 ? 2.829 -9.047 10.250 1.00 98.50 185 VAL A N 1
ATOM 1445 C CA . VAL A 1 185 ? 3.317 -8.512 8.979 1.00 98.50 185 VAL A CA 1
ATOM 1446 C C . VAL A 1 185 ? 4.794 -8.863 8.814 1.00 98.50 185 VAL A C 1
ATOM 1448 O O . VAL A 1 185 ? 5.670 -8.276 9.455 1.00 98.50 185 VAL A O 1
ATOM 1451 N N . SER A 1 186 ? 5.105 -9.755 7.874 1.00 96.94 186 SER A N 1
ATOM 1452 C CA . SER A 1 186 ? 6.490 -10.075 7.517 1.00 96.94 186 SER A CA 1
ATOM 1453 C C . SER A 1 186 ? 6.824 -9.711 6.074 1.00 96.94 186 SER A C 1
ATOM 1455 O O . SER A 1 186 ? 5.965 -9.661 5.193 1.00 96.94 186 SER A O 1
ATOM 1457 N N . TRP A 1 187 ? 8.104 -9.435 5.838 1.00 92.25 187 TRP A N 1
ATOM 1458 C CA . TRP A 1 187 ? 8.650 -9.162 4.515 1.00 92.25 187 TRP A CA 1
ATOM 1459 C C . TRP A 1 187 ? 9.406 -10.388 4.001 1.00 92.25 187 TRP A C 1
ATOM 1461 O O . TRP A 1 187 ? 10.280 -10.905 4.696 1.00 92.25 187 TRP A O 1
ATOM 1471 N N . ASP A 1 188 ? 9.089 -10.831 2.786 1.00 83.81 188 ASP A N 1
ATOM 1472 C CA . ASP A 1 188 ? 9.848 -11.839 2.044 1.00 83.81 188 ASP A CA 1
ATOM 1473 C C . ASP A 1 188 ? 10.599 -11.142 0.904 1.00 83.81 188 ASP A C 1
ATOM 1475 O O . ASP A 1 188 ? 10.036 -10.836 -0.150 1.00 83.81 188 ASP A O 1
ATOM 1479 N N . GLY A 1 189 ? 11.883 -10.862 1.137 1.00 79.00 189 GLY A N 1
ATOM 1480 C CA . GLY A 1 189 ? 12.731 -10.173 0.165 1.00 79.00 189 GLY A CA 1
ATOM 1481 C C . GLY A 1 189 ? 13.032 -10.997 -1.086 1.00 79.00 189 GLY A C 1
ATOM 1482 O O . GLY A 1 189 ? 13.221 -10.412 -2.148 1.00 79.00 189 GLY A O 1
ATOM 1483 N N . LEU A 1 190 ? 13.021 -12.333 -0.997 1.00 75.69 190 LEU A N 1
ATOM 1484 C CA . LEU A 1 190 ? 13.270 -13.206 -2.150 1.00 75.69 190 LEU A CA 1
ATOM 1485 C C . LEU A 1 190 ? 12.088 -13.191 -3.120 1.00 75.69 190 LEU A C 1
ATOM 1487 O O . LEU A 1 190 ? 12.280 -13.238 -4.332 1.00 75.69 190 LEU A O 1
ATOM 1491 N N . LYS A 1 191 ? 10.864 -13.102 -2.592 1.00 76.75 191 LYS A N 1
ATOM 1492 C CA . LYS A 1 191 ? 9.638 -13.032 -3.400 1.00 76.75 191 LYS A CA 1
ATOM 1493 C C . LYS A 1 191 ? 9.166 -11.609 -3.683 1.00 76.75 191 LYS A C 1
ATOM 1495 O O . LYS A 1 191 ? 8.158 -11.458 -4.372 1.00 76.75 191 LYS A O 1
ATOM 1500 N N . ASN A 1 192 ? 9.849 -10.592 -3.145 1.00 80.19 192 ASN A N 1
ATOM 1501 C CA . ASN A 1 192 ? 9.366 -9.210 -3.115 1.00 80.19 192 ASN A CA 1
ATOM 1502 C C . ASN A 1 192 ? 7.906 -9.165 -2.626 1.00 80.19 192 ASN A C 1
ATOM 1504 O O . ASN A 1 192 ? 7.000 -8.756 -3.358 1.00 80.19 192 ASN A O 1
ATOM 1508 N N . ALA A 1 193 ? 7.655 -9.691 -1.425 1.00 88.81 193 ALA A N 1
ATOM 1509 C CA . ALA A 1 193 ? 6.299 -9.925 -0.952 1.00 88.81 193 ALA A CA 1
ATOM 1510 C C . ALA A 1 193 ? 6.053 -9.503 0.499 1.00 88.81 193 ALA A C 1
ATOM 1512 O O . ALA A 1 193 ? 6.901 -9.655 1.379 1.00 88.81 193 ALA A O 1
ATOM 1513 N N . ILE A 1 194 ? 4.838 -9.018 0.743 1.00 97.75 194 ILE A N 1
ATOM 1514 C CA . ILE A 1 194 ? 4.291 -8.716 2.063 1.00 97.75 194 ILE A CA 1
ATOM 1515 C C . ILE A 1 194 ? 3.430 -9.906 2.480 1.00 97.75 194 ILE A C 1
ATOM 1517 O O . ILE A 1 194 ? 2.460 -10.240 1.798 1.00 97.75 194 ILE A O 1
ATOM 1521 N N . ASN A 1 195 ? 3.768 -10.538 3.600 1.00 97.88 195 ASN A N 1
ATOM 1522 C CA . ASN A 1 195 ? 2.978 -11.626 4.161 1.00 97.88 195 ASN A CA 1
ATOM 1523 C C . ASN A 1 195 ? 2.190 -11.126 5.366 1.00 97.88 195 ASN A C 1
ATOM 1525 O O . ASN A 1 195 ? 2.750 -10.565 6.309 1.00 97.88 195 ASN A O 1
ATOM 1529 N N . LEU A 1 196 ? 0.894 -11.382 5.321 1.00 98.69 196 LEU A N 1
ATOM 1530 C CA . LEU A 1 196 ? -0.085 -11.088 6.345 1.00 98.69 196 LEU A CA 1
ATOM 1531 C C . LEU A 1 196 ? -0.528 -12.407 6.977 1.00 98.69 196 LEU A C 1
ATOM 1533 O O . LEU A 1 196 ? -0.986 -13.310 6.275 1.00 98.69 196 LEU A O 1
ATOM 1537 N N . MET A 1 197 ? -0.385 -12.534 8.292 1.00 98.56 197 MET A N 1
ATOM 1538 C CA . MET A 1 197 ? -0.757 -13.749 9.025 1.00 98.56 197 MET A CA 1
ATOM 1539 C C . MET A 1 197 ? -1.827 -13.399 10.066 1.00 98.56 197 MET A C 1
ATOM 1541 O O . MET A 1 197 ? -1.479 -12.884 11.132 1.00 98.56 197 MET A O 1
ATOM 1545 N N . PRO A 1 198 ? -3.118 -13.641 9.769 1.00 98.19 198 PRO A N 1
ATOM 1546 C CA . PRO A 1 198 ? -4.205 -13.426 10.720 1.00 98.19 198 PRO A CA 1
ATOM 1547 C C . PRO A 1 198 ? -4.014 -14.224 12.015 1.00 98.19 198 PRO A C 1
ATOM 1549 O O . PRO A 1 198 ? -3.403 -15.292 12.010 1.00 98.19 198 PRO A O 1
ATOM 1552 N N . ASN A 1 199 ? -4.577 -13.732 13.121 1.00 96.81 199 ASN A N 1
ATOM 1553 C CA . ASN A 1 199 ? -4.564 -14.370 14.447 1.00 96.81 199 ASN A CA 1
ATOM 1554 C C . ASN A 1 199 ? -3.171 -14.588 15.055 1.00 96.81 199 ASN A C 1
ATOM 1556 O O . ASN A 1 199 ? -3.037 -15.244 16.090 1.00 96.81 199 ASN A O 1
ATOM 1560 N N . LYS A 1 200 ? -2.132 -14.035 14.433 1.00 98.12 200 LYS A N 1
ATOM 1561 C CA . LYS A 1 200 ? -0.767 -14.081 14.932 1.00 98.12 200 LYS A CA 1
ATOM 1562 C C . LYS A 1 200 ? -0.411 -12.732 15.538 1.00 98.12 200 LYS A C 1
ATOM 1564 O O . LYS A 1 200 ? -0.695 -11.698 14.943 1.00 98.12 200 LYS A O 1
ATOM 1569 N N . LYS A 1 201 ? 0.215 -12.772 16.714 1.00 98.19 201 LYS A N 1
ATOM 1570 C CA . LYS A 1 201 ? 0.741 -11.586 17.390 1.00 98.19 201 LYS A CA 1
ATOM 1571 C C . LYS A 1 201 ? 1.729 -10.856 16.478 1.00 98.19 201 LYS A C 1
ATOM 1573 O O . LYS A 1 201 ? 2.565 -11.520 15.862 1.00 98.19 201 LYS A O 1
ATOM 1578 N N . TYR A 1 202 ? 1.642 -9.534 16.421 1.00 98.56 202 TYR A N 1
ATOM 1579 C CA . TYR A 1 202 ? 2.577 -8.708 15.669 1.00 98.56 202 TYR A CA 1
ATOM 1580 C C . TYR A 1 202 ? 3.940 -8.624 16.372 1.00 98.56 202 TYR A C 1
ATOM 1582 O O . TYR A 1 202 ? 4.029 -8.443 17.590 1.00 98.56 202 TYR A O 1
ATOM 1590 N N . THR A 1 203 ? 5.015 -8.725 15.593 1.00 97.94 203 THR A N 1
ATOM 1591 C CA . THR A 1 203 ? 6.393 -8.555 16.057 1.00 97.94 203 THR A CA 1
ATOM 1592 C C . THR A 1 203 ? 6.905 -7.187 15.633 1.00 97.94 203 THR A C 1
ATOM 1594 O O . THR A 1 203 ? 7.144 -6.930 14.454 1.00 97.94 203 THR A O 1
ATOM 1597 N N . THR A 1 204 ? 7.119 -6.308 16.609 1.00 96.25 204 THR A N 1
ATOM 1598 C CA . THR A 1 204 ? 7.692 -4.976 16.389 1.00 96.25 204 THR A CA 1
ATOM 1599 C C . THR A 1 204 ? 9.091 -5.074 15.772 1.00 96.25 204 THR A C 1
ATOM 1601 O O . THR A 1 204 ? 9.937 -5.829 16.253 1.00 96.25 204 THR A O 1
ATOM 1604 N N . VAL A 1 205 ? 9.346 -4.289 14.724 1.00 94.12 205 VAL A N 1
ATOM 1605 C CA . VAL A 1 205 ? 10.634 -4.233 14.005 1.00 94.12 205 VAL A CA 1
ATOM 1606 C C . VAL A 1 205 ? 11.317 -2.867 14.088 1.00 94.12 205 VAL A C 1
ATOM 1608 O O . VAL A 1 205 ? 12.441 -2.718 13.611 1.00 94.12 205 VAL A O 1
ATOM 1611 N N . GLY A 1 206 ? 10.668 -1.883 14.710 1.00 92.19 206 GLY A N 1
ATOM 1612 C CA . GLY A 1 206 ? 11.179 -0.532 14.880 1.00 92.19 206 GLY A CA 1
ATOM 1613 C C . GLY A 1 206 ? 10.538 0.455 13.906 1.00 92.19 206 GLY A C 1
ATOM 1614 O O . GLY A 1 206 ? 10.353 0.186 12.718 1.00 92.19 206 GLY A O 1
ATOM 1615 N N . GLY A 1 207 ? 10.232 1.640 14.429 1.00 89.06 207 GLY A N 1
ATOM 1616 C CA . GLY A 1 207 ? 9.649 2.746 13.676 1.00 89.06 207 GLY A CA 1
ATOM 1617 C C . GLY A 1 207 ? 8.126 2.713 13.532 1.00 89.06 207 GLY A C 1
ATOM 1618 O O . GLY A 1 207 ? 7.563 3.537 12.809 1.00 89.06 207 GLY A O 1
ATOM 1619 N N . GLU A 1 208 ? 7.439 1.780 14.184 1.00 94.31 208 GLU A N 1
ATOM 1620 C CA . GLU A 1 208 ? 5.981 1.788 14.315 1.00 94.31 208 GLU A CA 1
ATOM 1621 C C . GLU A 1 208 ? 5.498 2.956 15.170 1.00 94.31 208 GLU A C 1
ATOM 1623 O O . GLU A 1 208 ? 6.180 3.388 16.103 1.00 94.31 208 GLU A O 1
ATOM 1628 N N . MET A 1 209 ? 4.310 3.465 14.842 1.00 91.88 209 MET A N 1
ATOM 1629 C CA . MET A 1 209 ? 3.648 4.573 15.543 1.00 91.88 209 MET A CA 1
ATOM 1630 C C . MET A 1 209 ? 4.474 5.871 15.599 1.00 91.88 209 MET A C 1
ATOM 1632 O O . MET A 1 209 ? 4.146 6.792 16.348 1.00 91.88 209 MET A O 1
ATOM 1636 N N . GLN A 1 210 ? 5.546 5.972 14.808 1.00 87.88 210 GLN A N 1
ATOM 1637 C CA . GLN A 1 210 ? 6.309 7.203 14.666 1.00 87.88 210 GLN A CA 1
ATOM 1638 C C . GLN A 1 210 ? 5.556 8.164 13.755 1.00 87.88 210 GLN A C 1
ATOM 1640 O O . GLN A 1 210 ? 5.277 7.859 12.598 1.00 87.88 210 GLN A O 1
ATOM 1645 N N . ILE A 1 211 ? 5.274 9.353 14.276 1.00 79.88 211 ILE A N 1
ATOM 1646 C CA . ILE A 1 211 ? 4.677 10.436 13.504 1.00 79.88 211 ILE A CA 1
ATOM 1647 C C . ILE A 1 211 ? 5.809 11.136 12.758 1.00 79.88 211 ILE A C 1
ATOM 1649 O O . ILE A 1 211 ? 6.707 11.709 13.384 1.00 79.88 211 ILE A O 1
ATOM 1653 N N . SER A 1 212 ? 5.787 11.105 11.426 1.00 67.69 212 SER A N 1
ATOM 1654 C CA . SER A 1 212 ? 6.626 12.026 10.668 1.00 67.69 212 SER A CA 1
ATOM 1655 C C . SER A 1 212 ? 6.087 13.442 10.904 1.00 67.69 212 SER A C 1
ATOM 1657 O O . SER A 1 212 ? 4.883 13.674 10.878 1.00 67.69 212 SER A O 1
ATOM 1659 N N . ALA A 1 213 ? 6.948 14.427 11.171 1.00 53.50 213 ALA A N 1
ATOM 1660 C CA . ALA A 1 213 ? 6.519 15.814 11.414 1.00 53.50 213 ALA A CA 1
ATOM 1661 C C . ALA A 1 213 ? 5.868 16.492 10.176 1.00 53.50 213 ALA A C 1
ATOM 1663 O O . ALA A 1 213 ? 5.689 17.711 10.147 1.00 53.50 213 ALA A O 1
ATOM 1664 N N . SER A 1 214 ? 5.553 15.726 9.128 1.00 52.69 214 SER A N 1
ATOM 1665 C CA . SER A 1 214 ? 5.022 16.198 7.861 1.00 52.69 214 SER A CA 1
ATOM 1666 C C . SER A 1 214 ? 3.498 16.308 7.928 1.00 52.69 214 SER A C 1
ATOM 1668 O O . SER A 1 214 ? 2.763 15.399 7.572 1.00 52.69 214 SER A O 1
ATOM 1670 N N . SER A 1 215 ? 3.003 17.513 8.205 1.00 63.81 215 SER A N 1
ATOM 1671 C CA . SER A 1 215 ? 1.708 17.984 7.681 1.00 63.81 215 SER A CA 1
ATOM 1672 C C . SER A 1 215 ? 1.776 18.272 6.169 1.00 63.81 215 SER A C 1
ATOM 1674 O O . SER A 1 215 ? 1.049 19.115 5.635 1.00 63.81 215 SER A O 1
ATOM 1676 N N . LYS A 1 216 ? 2.685 17.597 5.458 1.00 83.31 216 LYS A N 1
ATOM 1677 C CA . LYS A 1 216 ? 3.028 17.856 4.064 1.00 83.31 216 LYS A CA 1
ATOM 1678 C C . LYS A 1 216 ? 2.473 16.763 3.173 1.00 83.31 216 LYS A C 1
ATOM 1680 O O . LYS A 1 216 ? 2.331 15.614 3.569 1.00 83.31 216 LYS A O 1
ATOM 1685 N N . LYS A 1 217 ? 2.158 17.163 1.945 1.00 88.19 217 LYS A N 1
ATOM 1686 C CA . LYS A 1 217 ? 1.843 16.224 0.875 1.00 88.19 217 LYS A CA 1
ATOM 1687 C C . LYS A 1 217 ? 3.085 15.399 0.568 1.00 88.19 217 LYS A C 1
ATOM 1689 O O . LYS A 1 217 ? 4.172 15.964 0.483 1.00 88.19 217 LYS A O 1
ATOM 1694 N N . GLU A 1 218 ? 2.885 14.112 0.347 1.00 88.75 218 GLU A N 1
ATOM 1695 C CA . GLU A 1 218 ? 3.947 13.170 0.012 1.00 88.75 218 GLU A CA 1
ATOM 1696 C C . GLU A 1 218 ? 3.671 12.503 -1.338 1.00 88.75 218 GLU A C 1
ATOM 1698 O O . GLU A 1 218 ? 2.548 12.514 -1.857 1.00 88.75 218 GLU A O 1
ATOM 1703 N N . ASN A 1 219 ? 4.709 11.900 -1.909 1.00 82.81 219 ASN A N 1
ATOM 1704 C CA . ASN A 1 219 ? 4.595 11.097 -3.119 1.00 82.81 219 ASN A CA 1
ATOM 1705 C C . ASN A 1 219 ? 4.251 9.647 -2.752 1.00 82.81 219 ASN A C 1
ATOM 1707 O O . ASN A 1 219 ? 5.036 8.961 -2.099 1.00 82.81 219 ASN A O 1
ATOM 1711 N N . ALA A 1 220 ? 3.094 9.164 -3.207 1.00 86.56 220 ALA A N 1
ATOM 1712 C CA . ALA A 1 220 ? 2.701 7.766 -3.106 1.00 86.56 220 ALA A CA 1
ATOM 1713 C C . ALA A 1 220 ? 3.053 7.011 -4.387 1.00 86.56 220 ALA A C 1
ATOM 1715 O O . ALA A 1 220 ? 2.523 7.274 -5.472 1.00 86.56 220 ALA A O 1
ATOM 1716 N N . VAL A 1 221 ? 3.929 6.020 -4.243 1.00 79.56 221 VAL A N 1
ATOM 1717 C CA . VAL A 1 221 ? 4.344 5.139 -5.335 1.00 79.56 221 VAL A CA 1
ATOM 1718 C C . VAL A 1 221 ? 3.588 3.826 -5.214 1.00 79.56 221 VAL A C 1
ATOM 1720 O O . VAL A 1 221 ? 3.685 3.155 -4.196 1.00 79.56 221 VAL A O 1
ATOM 1723 N N . LEU A 1 222 ? 2.838 3.427 -6.245 1.00 79.81 222 LEU A N 1
ATOM 1724 C CA . LEU A 1 222 ? 2.139 2.135 -6.234 1.00 79.81 222 LEU A CA 1
ATOM 1725 C C . LEU A 1 222 ? 3.141 0.991 -6.001 1.00 79.81 222 LEU A C 1
ATOM 1727 O O . LEU A 1 222 ? 4.105 0.865 -6.757 1.00 79.81 222 LEU A O 1
ATOM 1731 N N . SER A 1 223 ? 2.935 0.157 -4.989 1.00 84.31 223 SER A N 1
ATOM 1732 C CA . SER A 1 223 ? 3.818 -0.978 -4.717 1.00 84.31 223 SER A CA 1
ATOM 1733 C C . SER A 1 223 ? 3.692 -2.044 -5.809 1.00 84.31 223 SER A C 1
ATOM 1735 O O . SER A 1 223 ? 2.617 -2.254 -6.371 1.00 84.31 223 SER A O 1
ATOM 1737 N N . THR A 1 224 ? 4.803 -2.706 -6.129 1.00 80.75 224 THR A N 1
ATOM 1738 C CA . THR A 1 224 ? 4.837 -3.883 -7.015 1.00 80.75 224 THR A CA 1
ATOM 1739 C C . THR A 1 224 ? 4.971 -5.189 -6.240 1.00 80.75 224 THR A C 1
ATOM 1741 O O . THR A 1 224 ? 5.010 -6.256 -6.852 1.00 80.75 224 THR A O 1
ATOM 1744 N N . SER A 1 225 ? 5.073 -5.116 -4.911 1.00 82.50 225 SER A N 1
ATOM 1745 C CA . SER A 1 225 ? 5.224 -6.295 -4.073 1.00 82.50 225 SER A CA 1
ATOM 1746 C C . SER A 1 225 ? 3.964 -7.146 -4.111 1.00 82.50 225 SER A C 1
ATOM 1748 O O . SER A 1 225 ? 2.843 -6.633 -4.067 1.00 82.50 225 SER A O 1
ATOM 1750 N N . LYS A 1 226 ? 4.149 -8.463 -4.147 1.00 89.56 226 LYS A N 1
ATOM 1751 C CA . LYS A 1 226 ? 3.037 -9.395 -3.975 1.00 89.56 226 LYS A CA 1
ATOM 1752 C C . LYS A 1 226 ? 2.535 -9.352 -2.542 1.00 89.56 226 LYS A C 1
ATOM 1754 O O . LYS A 1 226 ? 3.297 -9.069 -1.620 1.00 89.56 226 LYS A O 1
ATOM 1759 N N . ILE A 1 227 ? 1.257 -9.647 -2.344 1.00 97.69 227 ILE A N 1
ATOM 1760 C CA . ILE A 1 227 ? 0.646 -9.631 -1.017 1.00 97.69 227 ILE A CA 1
ATOM 1761 C C . ILE A 1 227 ? 0.012 -10.991 -0.776 1.00 97.69 227 ILE A C 1
ATOM 1763 O O . ILE A 1 227 ? -0.809 -11.452 -1.569 1.00 97.69 227 ILE A O 1
ATOM 1767 N N . TYR A 1 228 ? 0.423 -11.641 0.305 1.00 97.56 228 TYR A N 1
ATOM 1768 C CA . TYR A 1 228 ? -0.059 -12.956 0.703 1.00 97.56 228 TYR A CA 1
ATOM 1769 C C . TYR A 1 228 ? -0.788 -12.852 2.031 1.00 97.56 228 TYR A C 1
ATOM 1771 O O . TYR A 1 228 ? -0.282 -12.236 2.964 1.00 97.56 228 TYR A O 1
ATOM 1779 N N . VAL A 1 229 ? -1.947 -13.490 2.128 1.00 98.25 229 VAL A N 1
ATOM 1780 C CA . VAL A 1 229 ? -2.706 -13.641 3.369 1.00 98.25 229 VAL A CA 1
ATOM 1781 C C . VAL A 1 229 ? -2.756 -15.122 3.675 1.00 98.25 229 VAL A C 1
ATOM 1783 O O . VAL A 1 229 ? -3.288 -15.892 2.879 1.00 98.25 229 VAL A O 1
ATOM 1786 N N . ASP A 1 230 ? -2.128 -15.519 4.778 1.00 95.81 230 ASP A N 1
ATOM 1787 C CA . ASP A 1 230 ? -1.968 -16.925 5.166 1.00 95.81 230 ASP A CA 1
ATOM 1788 C C . ASP A 1 230 ? -1.432 -17.803 4.010 1.00 95.81 230 ASP A C 1
ATOM 1790 O O . ASP A 1 230 ? -1.958 -18.857 3.661 1.00 95.81 230 ASP A O 1
ATOM 1794 N N . GLY A 1 231 ? -0.410 -17.289 3.314 1.00 95.06 231 GLY A N 1
ATOM 1795 C CA . GLY A 1 231 ? 0.221 -17.954 2.168 1.00 95.06 231 GLY A CA 1
ATOM 1796 C C . GLY A 1 231 ? -0.550 -17.873 0.843 1.00 95.06 231 GLY A C 1
ATOM 1797 O O . GLY A 1 231 ? -0.003 -18.260 -0.191 1.00 95.06 231 GLY A O 1
ATOM 1798 N N . LYS A 1 232 ? -1.772 -17.327 0.818 1.00 97.25 232 LYS A N 1
ATOM 1799 C CA . LYS A 1 232 ? -2.565 -17.145 -0.406 1.00 97.25 232 LYS A CA 1
ATOM 1800 C C . LYS A 1 232 ? -2.395 -15.745 -0.992 1.00 97.25 232 LYS A C 1
ATOM 1802 O O . LYS A 1 232 ? -2.648 -14.748 -0.319 1.00 97.25 232 LYS A O 1
ATOM 1807 N N . GLU A 1 233 ? -2.016 -15.668 -2.268 1.00 94.69 233 GLU A N 1
ATOM 1808 C CA . GLU A 1 233 ? -1.888 -14.387 -2.975 1.00 94.69 233 GLU A CA 1
ATOM 1809 C C . GLU A 1 233 ? -3.246 -13.671 -3.011 1.00 94.69 233 GLU A C 1
ATOM 1811 O O . GLU A 1 233 ? -4.268 -14.263 -3.365 1.00 94.69 233 GLU A O 1
ATOM 1816 N N . THR A 1 234 ? -3.258 -12.404 -2.607 1.00 94.69 234 THR A N 1
ATOM 1817 C CA . THR A 1 234 ? -4.460 -11.581 -2.481 1.00 94.69 234 THR A CA 1
ATOM 1818 C C . THR A 1 234 ? -4.226 -10.245 -3.171 1.00 94.69 234 THR A C 1
ATOM 1820 O O . THR A 1 234 ? -3.234 -9.563 -2.920 1.00 94.69 234 THR A O 1
ATOM 1823 N N . ALA A 1 235 ? -5.157 -9.856 -4.040 1.00 92.12 235 ALA A N 1
ATOM 1824 C CA . ALA A 1 235 ? -5.081 -8.590 -4.751 1.00 92.12 235 ALA A CA 1
ATOM 1825 C C . ALA A 1 235 ? -5.459 -7.429 -3.819 1.00 92.12 235 ALA A C 1
ATOM 1827 O O . ALA A 1 235 ? -6.637 -7.168 -3.583 1.00 92.12 235 ALA A O 1
ATOM 1828 N N . LEU A 1 236 ? -4.450 -6.727 -3.304 1.00 94.44 236 LEU A N 1
ATOM 1829 C CA . LEU A 1 236 ? -4.601 -5.489 -2.543 1.00 94.44 236 LEU A CA 1
ATOM 1830 C C . LEU A 1 236 ? -3.751 -4.389 -3.168 1.00 94.44 236 LEU A C 1
ATOM 1832 O O . LEU A 1 236 ? -2.679 -4.641 -3.716 1.00 94.44 236 LEU A O 1
ATOM 1836 N N . THR A 1 237 ? -4.229 -3.154 -3.062 1.00 91.81 237 THR A N 1
ATOM 1837 C CA . THR A 1 237 ? -3.459 -1.982 -3.480 1.00 91.81 237 THR A CA 1
ATOM 1838 C C . THR A 1 237 ? -2.675 -1.441 -2.294 1.00 91.81 237 THR A C 1
ATOM 1840 O O . THR A 1 237 ? -3.265 -1.043 -1.289 1.00 91.81 237 THR A O 1
ATOM 1843 N N . ALA A 1 238 ? -1.356 -1.372 -2.443 1.00 93.81 238 ALA A N 1
ATOM 1844 C CA . ALA A 1 238 ? -0.463 -0.743 -1.482 1.00 93.81 238 ALA A CA 1
ATOM 1845 C C . ALA A 1 238 ? 0.312 0.397 -2.143 1.00 93.81 238 ALA A C 1
ATOM 1847 O O . ALA A 1 238 ? 0.692 0.298 -3.311 1.00 93.81 238 ALA A O 1
ATOM 1848 N N . TYR A 1 239 ? 0.586 1.454 -1.386 1.00 92.31 239 TYR A N 1
ATOM 1849 C CA . TYR A 1 239 ? 1.486 2.530 -1.790 1.00 92.31 239 TYR A CA 1
ATOM 1850 C C . TYR A 1 239 ? 2.708 2.563 -0.884 1.00 92.31 239 TYR A C 1
ATOM 1852 O O . TYR A 1 239 ? 2.590 2.429 0.330 1.00 92.31 239 TYR A O 1
ATOM 1860 N N . THR A 1 240 ? 3.880 2.776 -1.466 1.00 89.12 240 THR A N 1
ATOM 1861 C CA . THR A 1 240 ? 5.099 3.083 -0.729 1.00 89.12 240 THR A CA 1
ATOM 1862 C C . THR A 1 240 ? 5.208 4.596 -0.565 1.00 89.12 240 THR A C 1
ATOM 1864 O O . THR A 1 240 ? 5.223 5.325 -1.559 1.00 89.12 240 THR A O 1
ATOM 1867 N N . ILE A 1 241 ? 5.274 5.055 0.686 1.00 89.38 241 ILE A N 1
ATOM 1868 C CA . ILE A 1 241 ? 5.507 6.453 1.078 1.00 89.38 241 ILE A CA 1
ATOM 1869 C C . ILE A 1 241 ? 6.604 6.429 2.139 1.00 89.38 241 ILE A C 1
ATOM 1871 O O . ILE A 1 241 ? 6.474 5.706 3.129 1.00 89.38 241 ILE A O 1
ATOM 1875 N N . ASN A 1 242 ? 7.695 7.171 1.933 1.00 85.38 242 ASN A N 1
ATOM 1876 C CA . ASN A 1 242 ? 8.827 7.230 2.870 1.00 85.38 242 ASN A CA 1
ATOM 1877 C C . ASN A 1 242 ? 9.290 5.833 3.338 1.00 85.38 242 ASN A C 1
ATOM 1879 O O . ASN A 1 242 ? 9.417 5.576 4.532 1.00 85.38 242 ASN A O 1
ATOM 1883 N N . ASN A 1 243 ? 9.473 4.903 2.390 1.00 85.75 243 ASN A N 1
ATOM 1884 C CA . ASN A 1 243 ? 9.860 3.497 2.610 1.00 85.75 243 ASN A CA 1
ATOM 1885 C C . ASN A 1 243 ? 8.895 2.648 3.460 1.00 85.75 243 ASN A C 1
ATOM 1887 O O . ASN A 1 243 ? 9.239 1.541 3.872 1.00 85.75 243 ASN A O 1
ATOM 1891 N N . ASN A 1 244 ? 7.673 3.120 3.697 1.00 92.00 244 ASN A N 1
ATOM 1892 C CA . ASN A 1 244 ? 6.637 2.387 4.417 1.00 92.00 244 ASN A CA 1
ATOM 1893 C C . ASN A 1 244 ? 5.491 2.007 3.475 1.00 92.00 244 ASN A C 1
ATOM 1895 O O . ASN A 1 244 ? 5.172 2.749 2.548 1.00 92.00 244 ASN A O 1
ATOM 1899 N N . ASN A 1 245 ? 4.852 0.861 3.727 1.00 94.62 245 ASN A N 1
ATOM 1900 C CA . ASN A 1 245 ? 3.705 0.405 2.944 1.00 94.62 245 ASN A CA 1
ATOM 1901 C C . ASN A 1 245 ? 2.392 0.879 3.577 1.00 94.62 245 ASN A C 1
ATOM 1903 O O . ASN A 1 245 ? 2.081 0.535 4.720 1.00 94.62 245 ASN A O 1
ATOM 1907 N N . TYR A 1 246 ? 1.625 1.632 2.799 1.00 96.94 246 TYR A N 1
ATOM 1908 C CA . TYR A 1 246 ? 0.339 2.208 3.150 1.00 96.94 246 TYR A CA 1
ATOM 1909 C C . TYR A 1 246 ? -0.786 1.494 2.416 1.00 96.94 246 TYR A C 1
ATOM 1911 O O . TYR A 1 246 ? -0.729 1.300 1.200 1.00 96.94 246 TYR A O 1
ATOM 1919 N N . PHE A 1 247 ? -1.831 1.144 3.156 1.00 98.31 247 PHE A N 1
ATOM 1920 C CA . PHE A 1 247 ? -2.992 0.424 2.646 1.00 98.31 247 PHE A CA 1
ATOM 1921 C C . PHE A 1 247 ? -4.268 1.175 2.977 1.00 98.31 247 PHE A C 1
ATOM 1923 O O . PHE A 1 247 ? -4.365 1.825 4.020 1.00 98.31 247 PHE A O 1
ATOM 1930 N N . LYS A 1 248 ? -5.263 1.053 2.097 1.00 97.69 248 LYS A N 1
ATOM 1931 C CA . LYS A 1 248 ? -6.595 1.593 2.341 1.00 97.69 248 LYS A CA 1
ATOM 1932 C C . LYS A 1 248 ? -7.172 0.929 3.592 1.00 97.69 248 LYS A C 1
ATOM 1934 O O . LYS A 1 248 ? -7.290 -0.294 3.638 1.00 97.69 248 LYS A O 1
ATOM 1939 N N . LEU A 1 249 ? -7.563 1.735 4.582 1.00 97.69 249 LEU A N 1
ATOM 1940 C CA . LEU A 1 249 ? -8.023 1.245 5.887 1.00 97.69 249 LEU A CA 1
ATOM 1941 C C . LEU A 1 249 ? -9.149 0.220 5.748 1.00 97.69 249 LEU A C 1
ATOM 1943 O O . LEU A 1 249 ? -9.093 -0.842 6.352 1.00 97.69 249 LEU A O 1
ATOM 1947 N N . ARG A 1 250 ? -10.156 0.528 4.922 1.00 97.75 250 ARG A N 1
ATOM 1948 C CA . ARG A 1 250 ? -11.319 -0.347 4.722 1.00 97.75 250 ARG A CA 1
ATOM 1949 C C . ARG A 1 250 ? -10.954 -1.701 4.112 1.00 97.75 250 ARG A C 1
ATOM 1951 O O . ARG A 1 250 ? -11.590 -2.685 4.459 1.00 97.75 250 ARG A O 1
ATOM 1958 N N . ASP A 1 251 ? -9.928 -1.765 3.265 1.00 98.12 251 ASP A N 1
ATOM 1959 C CA . ASP A 1 251 ? -9.511 -3.024 2.641 1.00 98.12 251 ASP A CA 1
ATOM 1960 C C . ASP A 1 251 ? -8.845 -3.941 3.681 1.00 98.12 251 ASP A C 1
ATOM 1962 O O . ASP A 1 251 ? -9.147 -5.130 3.747 1.00 98.12 251 ASP A O 1
ATOM 1966 N N . ILE A 1 252 ? -7.995 -3.375 4.547 1.00 98.38 252 ILE A N 1
ATOM 1967 C CA . ILE A 1 252 ? -7.384 -4.096 5.676 1.00 98.38 252 ILE A CA 1
ATOM 1968 C C . ILE A 1 252 ? -8.439 -4.488 6.711 1.00 98.38 252 ILE A C 1
ATOM 1970 O O . ILE A 1 252 ? -8.453 -5.621 7.183 1.00 98.38 252 ILE A O 1
ATOM 1974 N N . ALA A 1 253 ? -9.351 -3.576 7.034 1.00 98.19 253 ALA A N 1
ATOM 1975 C CA . ALA A 1 253 ? -10.409 -3.825 7.997 1.00 98.19 253 ALA A CA 1
ATOM 1976 C C . ALA A 1 253 ? -11.333 -4.959 7.549 1.00 98.19 253 ALA A C 1
ATOM 1978 O O . ALA A 1 253 ? -11.606 -5.866 8.325 1.00 98.19 253 ALA A O 1
ATOM 1979 N N . LYS A 1 254 ? -11.728 -4.976 6.273 1.00 98.00 254 LYS A N 1
ATOM 1980 C CA . LYS A 1 254 ? -12.479 -6.087 5.687 1.00 98.00 254 LYS A CA 1
ATOM 1981 C C . LYS A 1 254 ? -11.705 -7.401 5.738 1.00 98.00 254 LYS A C 1
ATOM 1983 O O . LYS A 1 254 ? -12.292 -8.443 6.010 1.00 98.00 254 LYS A O 1
ATOM 1988 N N . LEU A 1 255 ? -10.398 -7.359 5.475 1.00 97.62 255 LEU A N 1
ATOM 1989 C CA . LEU A 1 255 ? -9.555 -8.551 5.451 1.00 97.62 255 LEU A CA 1
ATOM 1990 C C . LEU A 1 255 ? -9.436 -9.223 6.826 1.00 97.62 255 LEU A C 1
ATOM 1992 O O . LEU A 1 255 ? -9.464 -10.449 6.905 1.00 97.62 255 LEU A O 1
ATOM 1996 N N . PHE A 1 256 ? -9.298 -8.430 7.887 1.00 98.12 256 PHE A N 1
ATOM 1997 C CA . PHE A 1 256 ? -9.137 -8.924 9.259 1.00 98.12 256 PHE A CA 1
ATOM 1998 C C . PHE A 1 256 ? -10.414 -8.822 10.097 1.00 98.12 256 PHE A C 1
ATOM 2000 O O . PHE A 1 256 ? -10.368 -9.033 11.305 1.00 98.12 256 PHE A O 1
ATOM 2007 N N . ASP A 1 257 ? -11.545 -8.517 9.458 1.00 98.19 257 ASP A N 1
ATOM 2008 C CA . ASP A 1 257 ? -12.856 -8.364 10.087 1.00 98.19 257 ASP A CA 1
ATOM 2009 C C . ASP A 1 257 ? -12.859 -7.359 11.259 1.00 98.19 257 ASP A C 1
ATOM 2011 O O . ASP A 1 257 ? -13.413 -7.617 12.326 1.00 98.19 257 ASP A O 1
ATOM 2015 N N . ILE A 1 258 ? -12.194 -6.218 11.072 1.00 98.62 258 ILE A N 1
ATOM 2016 C CA . ILE A 1 258 ? -12.105 -5.118 12.040 1.00 98.62 258 ILE A CA 1
ATOM 2017 C C . ILE A 1 258 ? -13.236 -4.121 11.767 1.00 98.62 258 ILE A C 1
ATOM 2019 O O . ILE A 1 258 ? -13.401 -3.654 10.638 1.00 98.62 258 ILE A O 1
ATOM 2023 N N . GLY A 1 259 ? -13.987 -3.738 12.796 1.00 98.50 259 GLY A N 1
ATOM 2024 C CA . GLY A 1 259 ? -14.990 -2.683 12.703 1.00 98.50 259 GLY A CA 1
ATOM 2025 C C . GLY A 1 259 ? -14.361 -1.327 12.372 1.00 98.50 259 GLY A C 1
ATOM 2026 O O . GLY A 1 259 ? -13.362 -0.929 12.971 1.00 98.50 259 GLY A O 1
ATOM 2027 N N . VAL A 1 260 ? -14.951 -0.597 11.423 1.00 97.88 260 VAL A N 1
ATOM 2028 C CA . VAL A 1 260 ? -14.532 0.769 11.075 1.00 97.88 260 VAL A CA 1
ATOM 2029 C C . VAL A 1 260 ? -15.735 1.695 11.057 1.00 97.88 260 VAL A C 1
ATOM 2031 O O . VAL A 1 260 ? -16.743 1.397 10.422 1.00 97.88 260 VAL A O 1
ATOM 2034 N N . THR A 1 261 ? -15.611 2.849 11.708 1.00 96.81 261 THR A N 1
ATOM 2035 C CA . THR A 1 261 ? -16.653 3.881 11.744 1.00 96.81 261 THR A CA 1
ATOM 2036 C C . THR A 1 261 ? -16.120 5.227 11.265 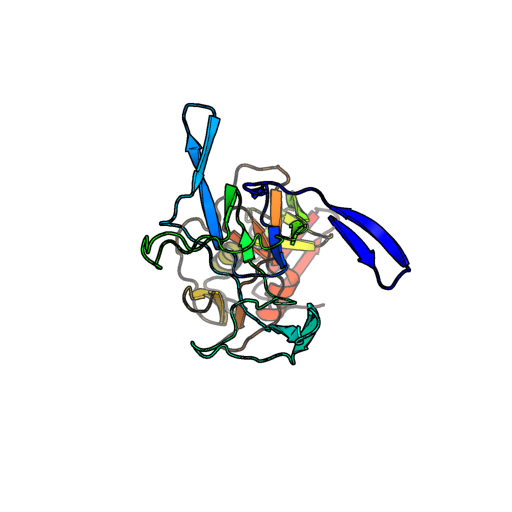1.00 96.81 261 THR A C 1
ATOM 2038 O O . THR A 1 261 ? -14.912 5.480 11.247 1.00 96.81 261 THR A O 1
ATOM 2041 N N . TRP A 1 262 ? -17.038 6.093 10.840 1.00 95.44 262 TRP A N 1
ATOM 2042 C CA . TRP A 1 262 ? -16.751 7.478 10.487 1.00 95.44 262 TRP A CA 1
ATOM 2043 C C . TRP A 1 262 ? -17.778 8.395 11.140 1.00 95.44 262 TRP A C 1
ATOM 2045 O O . TRP A 1 262 ? -18.977 8.256 10.892 1.00 95.44 262 TRP A O 1
ATOM 2055 N N . ASP A 1 263 ? -17.300 9.346 11.934 1.00 96.25 263 ASP A N 1
ATOM 2056 C CA . ASP A 1 263 ? -18.089 10.478 12.405 1.00 96.25 263 ASP A CA 1
ATOM 2057 C C . ASP A 1 263 ? -17.704 11.726 11.603 1.00 96.25 263 ASP A C 1
ATOM 2059 O O . ASP A 1 263 ? -16.630 12.304 11.780 1.00 96.25 263 ASP A O 1
ATOM 2063 N N . GLY A 1 264 ? -18.607 12.153 10.718 1.00 94.12 264 GLY A N 1
ATOM 2064 C CA . GLY A 1 264 ? -18.406 13.330 9.877 1.00 94.12 264 GLY A CA 1
ATOM 2065 C C . GLY A 1 264 ? -18.483 14.662 10.622 1.00 94.12 264 GLY A C 1
ATOM 2066 O O . GLY A 1 264 ? -17.923 15.640 10.132 1.00 94.12 264 GLY A O 1
ATOM 2067 N N . ALA A 1 265 ? -19.128 14.724 11.792 1.00 95.94 265 ALA A N 1
ATOM 2068 C CA . ALA A 1 265 ? -19.232 15.962 12.566 1.00 95.94 265 ALA A CA 1
ATOM 2069 C C . ALA A 1 265 ? -17.900 16.309 13.241 1.00 95.94 265 ALA A C 1
ATOM 2071 O O . ALA A 1 265 ? -17.515 17.475 13.305 1.00 95.94 265 ALA A O 1
ATOM 2072 N N . THR A 1 266 ? -17.182 15.289 13.712 1.00 95.19 266 THR A N 1
ATOM 2073 C CA . THR A 1 266 ? -15.887 15.445 14.390 1.00 95.19 266 THR A CA 1
ATOM 2074 C C . THR A 1 266 ? -14.692 15.073 13.512 1.00 95.19 266 THR A C 1
ATOM 2076 O O . THR A 1 266 ? -13.551 15.226 13.938 1.00 95.19 266 THR A O 1
ATOM 2079 N N . SER A 1 267 ? -14.934 14.615 12.277 1.00 93.19 267 SER A N 1
ATOM 2080 C CA . SER A 1 267 ? -13.910 14.053 11.385 1.00 93.19 267 SER A CA 1
ATOM 2081 C C . SER A 1 267 ? -13.111 12.923 12.047 1.00 93.19 267 SER A C 1
ATOM 2083 O O . SER A 1 267 ? -11.880 12.878 11.948 1.00 93.19 267 SER A O 1
ATOM 2085 N N . THR A 1 268 ? -13.816 12.021 12.737 1.00 96.06 268 THR A N 1
ATOM 2086 C CA . THR A 1 268 ? -13.215 10.932 13.517 1.00 96.06 268 THR A CA 1
ATOM 2087 C C . THR A 1 268 ? -13.355 9.593 12.804 1.00 96.06 268 THR A C 1
ATOM 2089 O O . THR A 1 268 ? -14.450 9.181 12.419 1.00 96.06 268 THR A O 1
ATOM 2092 N N . ILE A 1 269 ? -12.235 8.889 12.673 1.00 96.81 269 ILE A N 1
ATOM 2093 C CA . ILE A 1 269 ? -12.146 7.498 12.234 1.00 96.81 269 ILE A CA 1
ATOM 2094 C C . ILE A 1 269 ? -12.141 6.613 13.481 1.00 96.81 269 ILE A C 1
ATOM 2096 O O . ILE A 1 269 ? -11.289 6.782 14.353 1.00 96.81 269 ILE A O 1
ATOM 2100 N N . GLY A 1 270 ? -13.064 5.658 13.562 1.00 97.75 270 GLY A N 1
ATOM 2101 C CA . GLY A 1 270 ? -13.038 4.611 14.581 1.00 97.75 270 GLY A CA 1
ATOM 2102 C C . GLY A 1 270 ? -12.498 3.304 14.013 1.00 97.75 270 GLY A C 1
ATOM 2103 O O . GLY A 1 270 ? -12.900 2.895 12.926 1.00 97.75 270 GLY A O 1
ATOM 2104 N N . ILE A 1 271 ? -11.603 2.659 14.753 1.00 98.38 271 ILE A N 1
ATOM 2105 C CA . ILE A 1 271 ? -11.110 1.297 14.543 1.00 98.38 271 ILE A CA 1
ATOM 2106 C C . ILE A 1 271 ? -11.523 0.502 15.779 1.00 98.38 271 ILE A C 1
ATOM 2108 O O . ILE A 1 271 ? -11.097 0.810 16.892 1.00 98.38 271 ILE A O 1
ATOM 2112 N N . ASP A 1 272 ? -12.369 -0.501 15.601 1.00 97.94 272 ASP A N 1
ATOM 2113 C CA . ASP A 1 272 ? -12.957 -1.262 16.697 1.00 97.94 272 ASP A CA 1
ATOM 2114 C C . ASP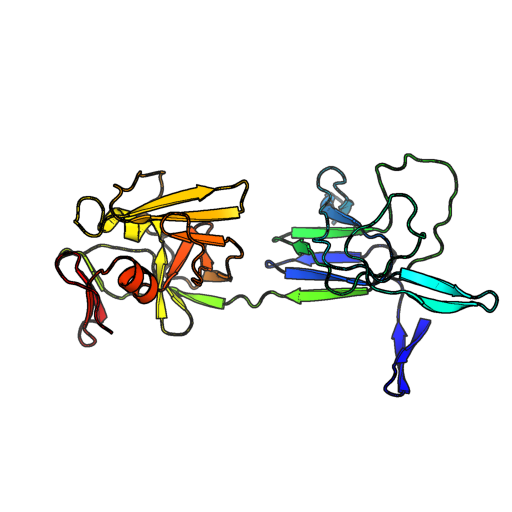 A 1 272 ? -12.728 -2.756 16.488 1.00 97.94 272 ASP A C 1
ATOM 2116 O O . ASP A 1 272 ? -13.266 -3.374 15.573 1.00 97.94 272 ASP A O 1
ATOM 2120 N N . THR A 1 273 ? -11.909 -3.337 17.354 1.00 98.25 273 THR A N 1
ATOM 2121 C CA . THR A 1 273 ? -11.561 -4.764 17.307 1.00 98.25 273 THR A CA 1
ATOM 2122 C C . THR A 1 273 ? -12.599 -5.656 17.987 1.00 98.25 273 THR A C 1
ATOM 2124 O O . THR A 1 273 ? -12.598 -6.867 17.777 1.00 98.25 273 THR A O 1
ATOM 2127 N N . SER A 1 274 ? -13.517 -5.076 18.766 1.00 97.38 274 SER A N 1
ATOM 2128 C CA . SER A 1 274 ? -14.633 -5.805 19.379 1.00 97.38 274 SER A CA 1
ATOM 2129 C C . SER A 1 274 ? -15.798 -6.028 18.414 1.00 97.38 274 SER A C 1
ATOM 2131 O O . SER A 1 274 ? -16.607 -6.932 18.621 1.00 97.38 274 SER A O 1
ATOM 2133 N N . ASN A 1 275 ? -15.847 -5.238 17.341 1.00 97.19 275 ASN A N 1
ATOM 2134 C CA . ASN A 1 275 ? -16.862 -5.305 16.305 1.00 97.19 275 ASN A CA 1
ATOM 2135 C C . ASN A 1 275 ? -16.303 -5.879 15.001 1.00 97.19 275 ASN A C 1
ATOM 2137 O O . ASN A 1 275 ? -15.117 -5.769 14.692 1.00 97.19 275 ASN A O 1
ATOM 2141 N N . ASN A 1 276 ? -17.197 -6.489 14.230 1.00 97.94 276 ASN A N 1
ATOM 2142 C CA . ASN A 1 276 ? -16.888 -7.018 12.909 1.00 97.94 276 ASN A CA 1
ATOM 2143 C C . ASN A 1 276 ? -16.965 -5.915 11.850 1.00 97.94 276 ASN A C 1
ATOM 2145 O O . ASN A 1 276 ? -17.636 -4.891 12.035 1.00 97.94 276 ASN A O 1
ATOM 2149 N N . TYR A 1 277 ? -16.299 -6.136 10.722 1.00 97.56 277 TYR A N 1
ATOM 2150 C CA . TYR A 1 277 ? -16.370 -5.217 9.597 1.00 97.56 277 TYR A CA 1
ATOM 2151 C C . TYR A 1 277 ? -17.784 -5.200 8.997 1.00 97.56 277 TYR A C 1
ATOM 2153 O O . TYR A 1 277 ? -18.432 -6.236 8.845 1.00 97.56 277 TYR A O 1
ATOM 2161 N N . THR A 1 278 ? -18.249 -4.012 8.615 1.00 93.94 278 THR A N 1
ATOM 2162 C CA . THR A 1 278 ? -19.508 -3.808 7.885 1.00 93.94 278 THR A CA 1
ATOM 2163 C C . THR A 1 278 ? -19.263 -2.851 6.718 1.00 93.94 278 THR A C 1
ATOM 2165 O O . THR A 1 278 ? -18.428 -1.948 6.825 1.00 93.94 278 THR A O 1
ATOM 2168 N N . GLU A 1 279 ? -19.934 -3.099 5.588 1.00 84.75 279 GLU A N 1
ATOM 2169 C CA . GLU A 1 279 ? -19.837 -2.266 4.373 1.00 84.75 279 GLU A CA 1
ATOM 2170 C C . GLU A 1 279 ? -20.528 -0.908 4.553 1.00 84.75 279 GLU A C 1
ATOM 2172 O O . GLU A 1 279 ? -21.698 -0.899 5.002 1.00 84.75 279 GLU A O 1
#